Protein AF-A0A9W8ZYZ3-F1 (afdb_monomer)

Foldseek 3Di:
DDDDDAPPPPVVRPVVVVVVVVQVPDPDHDPDPPPDPPVNPDDDDDPVPDDPVNVVVVVVVVLCPDPVNVVVVPQVQLVVLLVLLQVLLCVQPVHRDDSVVLLVLLVFPLDDPVLSVVLVCLSSVNDCFAPSQCPPPPQNVRQADPQPRHGTGLQCLQPPPPAPQNVLLLVVVQVVCPPPQFHDDSDGSNNLSRLSSGQTAGPVRHTDPPVSSVSSNSSSVSSVRSVVQVCCVRPVVDDHDDSVRSVVVSD

Secondary structure (DSSP, 8-state):
-----SSS--HHHHHHHHHHHHHHT-SS---------GGG---S--GGG--HHHHHHHHHHHHHTSHHHHHHH--HHHHHHHHHHHHHHHHHHSS---HHHHHHHTT-TTS-HHHHHHHHHHHTT-S--GGGGGGSTTTGGGGB-TTT-SBP-HHIIIII--STTHHHHHHHHHHHHTT-SS------HHHHHTGGG---B-TTS-B-HHHHHHHHHHHHHHHHHHHHHHHHHHTS---PPPHHHHHHHH-

Structure (mmCIF, N/CA/C/O backbone):
data_AF-A0A9W8ZYZ3-F1
#
_entry.id   AF-A0A9W8ZYZ3-F1
#
loop_
_atom_site.group_PDB
_atom_site.id
_atom_site.type_symbol
_atom_site.label_atom_id
_atom_site.label_alt_id
_atom_site.label_comp_id
_atom_site.label_asym_id
_atom_site.label_entity_id
_atom_site.label_seq_id
_atom_site.pdbx_PDB_ins_code
_atom_site.Cartn_x
_atom_site.Cartn_y
_atom_site.Cartn_z
_atom_site.occupancy
_atom_site.B_iso_or_equiv
_atom_site.auth_seq_id
_atom_site.auth_comp_id
_atom_site.auth_asym_id
_atom_site.auth_atom_id
_atom_site.pdbx_PDB_model_num
ATOM 1 N N . MET A 1 1 ? -44.164 -0.011 27.683 1.00 48.28 1 MET A N 1
ATOM 2 C CA . MET A 1 1 ? -43.990 -0.087 29.148 1.00 48.28 1 MET A CA 1
ATOM 3 C C . MET A 1 1 ? -44.682 1.110 29.770 1.00 48.28 1 MET A C 1
ATOM 5 O O . MET A 1 1 ? -44.530 2.201 29.234 1.00 48.28 1 MET A O 1
ATOM 9 N N . LYS A 1 2 ? -45.468 0.901 30.829 1.00 71.62 2 LYS A N 1
ATOM 10 C CA . LYS A 1 2 ? -46.050 1.969 31.650 1.00 71.62 2 LYS A CA 1
ATOM 11 C C . LYS A 1 2 ? -45.345 1.922 33.000 1.00 71.62 2 LYS A C 1
ATOM 13 O O . LYS A 1 2 ? -45.321 0.865 33.617 1.00 71.62 2 LYS A O 1
ATOM 18 N N . TRP A 1 3 ? -44.728 3.027 33.395 1.00 80.00 3 TRP A N 1
ATOM 19 C CA . TRP A 1 3 ? -44.179 3.175 34.737 1.00 80.00 3 TRP A CA 1
ATOM 20 C C . TRP A 1 3 ? -45.325 3.479 35.700 1.00 80.00 3 TRP A C 1
ATOM 22 O O . TRP A 1 3 ? -46.216 4.263 35.366 1.00 80.00 3 TRP A O 1
ATOM 32 N N . VAL A 1 4 ? -45.302 2.847 36.866 1.00 82.12 4 VAL A N 1
ATOM 33 C CA . VAL A 1 4 ? -46.239 3.085 37.962 1.00 82.12 4 VAL A CA 1
ATOM 34 C C . VAL A 1 4 ? -45.426 3.333 39.220 1.00 82.12 4 VAL A C 1
ATOM 36 O O . VAL A 1 4 ? -44.335 2.791 39.384 1.00 82.12 4 VAL A O 1
ATOM 39 N N . LYS A 1 5 ? -45.931 4.235 40.057 1.00 80.56 5 LYS A N 1
ATOM 40 C CA . LYS A 1 5 ? -45.305 4.583 41.329 1.00 80.56 5 LYS A CA 1
ATOM 41 C C . LYS A 1 5 ? -45.513 3.415 42.303 1.00 80.56 5 LYS A C 1
ATOM 43 O O . LYS A 1 5 ? -46.566 2.790 42.248 1.00 80.56 5 LYS A O 1
ATOM 48 N N . GLY A 1 6 ? -44.534 3.133 43.158 1.00 81.00 6 GLY A N 1
ATOM 49 C CA . GLY A 1 6 ? -44.703 2.166 44.248 1.00 81.00 6 GLY A CA 1
ATOM 50 C C . GLY A 1 6 ? -45.598 2.713 45.362 1.00 81.00 6 GLY A C 1
ATOM 51 O O . GLY A 1 6 ? -45.734 3.938 45.489 1.00 81.00 6 GLY A O 1
ATOM 52 N N . HIS A 1 7 ? -46.184 1.820 46.162 1.00 76.12 7 HIS A N 1
ATOM 53 C CA . HIS A 1 7 ? -46.956 2.152 47.371 1.00 76.12 7 HIS A CA 1
ATOM 54 C C . HIS A 1 7 ? -48.149 3.094 47.137 1.00 76.12 7 HIS A C 1
ATOM 56 O O . HIS A 1 7 ? -48.404 4.020 47.909 1.00 76.12 7 HIS A O 1
ATOM 62 N N . VAL A 1 8 ? -48.866 2.903 46.029 1.00 84.38 8 VAL A N 1
ATOM 63 C CA . VAL A 1 8 ? -50.089 3.660 45.682 1.00 84.38 8 VAL A CA 1
ATOM 64 C C . VAL A 1 8 ? -51.333 2.771 45.663 1.00 84.38 8 VAL A C 1
ATOM 66 O O . VAL A 1 8 ? -52.378 3.189 45.167 1.00 84.38 8 VAL A O 1
ATOM 69 N N . GLY A 1 9 ? -51.243 1.558 46.221 1.00 82.12 9 GLY A N 1
ATOM 70 C CA . GLY A 1 9 ? -52.374 0.638 46.358 1.00 82.12 9 GLY A CA 1
ATOM 71 C C . GLY A 1 9 ? -52.739 -0.070 45.055 1.00 82.12 9 GLY A C 1
ATOM 72 O O . GLY A 1 9 ? -53.865 -0.535 44.893 1.00 82.12 9 GLY A O 1
ATOM 73 N N . ILE A 1 10 ? -51.808 -0.132 44.100 1.00 85.81 10 ILE A N 1
ATOM 74 C CA . ILE A 1 10 ? -51.990 -0.914 42.877 1.00 85.81 10 ILE A CA 1
ATOM 75 C C . ILE A 1 10 ? -51.660 -2.358 43.226 1.00 85.81 10 ILE A C 1
ATOM 77 O O . ILE A 1 10 ? -50.489 -2.701 43.322 1.00 85.81 10 ILE A O 1
ATOM 81 N N . GLU A 1 11 ? -52.686 -3.190 43.381 1.00 86.12 11 GLU A N 1
ATOM 82 C CA . GLU A 1 11 ? -52.592 -4.583 43.846 1.00 86.12 11 GLU A CA 1
ATOM 83 C C . GLU A 1 11 ? -51.426 -5.365 43.216 1.00 86.12 11 GLU A C 1
ATOM 85 O O . GLU A 1 11 ? -50.582 -5.900 43.925 1.00 86.12 11 GLU A O 1
ATOM 90 N N . GLY A 1 12 ? -51.297 -5.344 41.885 1.00 84.00 12 GLY A N 1
ATOM 91 C CA . GLY A 1 12 ? -50.208 -6.049 41.198 1.00 84.00 12 GLY A CA 1
ATOM 92 C C . GLY A 1 12 ? -48.803 -5.475 41.434 1.00 84.00 12 GLY A C 1
ATOM 93 O O . GLY A 1 12 ? -47.827 -6.200 41.273 1.00 84.00 12 GLY A O 1
ATOM 94 N N . ASN A 1 13 ? -48.681 -4.193 41.792 1.00 86.38 13 ASN A N 1
ATOM 95 C CA . ASN A 1 13 ? -47.408 -3.591 42.194 1.00 86.38 13 ASN A CA 1
ATOM 96 C C . ASN A 1 13 ? -47.095 -3.900 43.663 1.00 86.38 13 ASN A C 1
ATOM 98 O O . ASN A 1 13 ? -45.969 -4.271 43.960 1.00 86.38 13 ASN A O 1
ATOM 102 N N . GLU A 1 14 ? -48.077 -3.776 44.560 1.00 88.38 14 GLU A N 1
ATOM 103 C CA . GLU A 1 14 ? -47.884 -4.077 45.986 1.00 88.38 14 GLU A CA 1
ATOM 104 C C . GLU A 1 14 ? -47.509 -5.552 46.201 1.00 88.38 14 GLU A C 1
ATOM 106 O O . GLU A 1 14 ? -46.611 -5.846 46.984 1.00 88.38 14 GLU A O 1
ATOM 111 N N . GLU A 1 15 ? -48.123 -6.487 45.464 1.00 88.12 15 GLU A N 1
ATOM 112 C CA . GLU A 1 15 ? -47.740 -7.903 45.550 1.00 88.12 15 GLU A CA 1
ATOM 113 C C . GLU A 1 15 ? -46.366 -8.191 44.936 1.00 88.12 15 GLU A C 1
ATOM 115 O O . GLU A 1 15 ? -45.638 -9.060 45.414 1.00 88.12 15 GLU A O 1
ATOM 120 N N . ALA A 1 16 ? -45.962 -7.444 43.905 1.00 86.69 16 ALA A N 1
ATOM 121 C CA . ALA A 1 16 ? -44.605 -7.547 43.374 1.00 86.69 16 ALA A CA 1
ATOM 122 C C . ALA A 1 16 ? -43.559 -7.029 44.379 1.00 86.69 16 ALA A C 1
ATOM 124 O O . ALA A 1 16 ? -42.507 -7.652 44.525 1.00 86.69 16 ALA A O 1
ATOM 125 N N . ASP A 1 17 ? -43.858 -5.932 45.082 1.00 85.69 17 ASP A N 1
ATOM 126 C CA . ASP A 1 17 ? -43.003 -5.369 46.133 1.00 85.69 17 ASP A CA 1
ATOM 127 C C . ASP A 1 17 ? -42.882 -6.345 47.316 1.00 85.69 17 ASP A C 1
ATOM 129 O O . ASP A 1 17 ? -41.774 -6.638 47.767 1.00 85.69 17 ASP A O 1
ATOM 133 N N . LYS A 1 18 ? -43.998 -6.946 47.748 1.00 88.38 18 LYS A N 1
ATOM 134 C CA . LYS A 1 18 ? -44.014 -7.964 48.806 1.00 88.38 18 LYS A CA 1
ATOM 135 C C . LYS A 1 18 ? -43.183 -9.200 48.444 1.00 88.38 18 LYS A C 1
ATOM 137 O O . LYS A 1 18 ? -42.363 -9.637 49.245 1.00 88.38 18 LYS A O 1
ATOM 142 N N . LEU A 1 19 ? -43.331 -9.730 47.227 1.00 87.38 19 LEU A N 1
ATOM 143 C CA . LEU A 1 19 ? -42.522 -10.859 46.744 1.00 87.38 19 LEU A CA 1
ATOM 144 C C . LEU A 1 19 ? -41.025 -10.516 46.651 1.00 87.38 19 LEU A C 1
ATOM 146 O O . LEU A 1 19 ? -40.175 -11.384 46.855 1.00 87.38 19 LEU A O 1
ATOM 150 N N . ALA A 1 20 ? -40.684 -9.262 46.342 1.00 86.88 20 ALA A N 1
ATOM 151 C CA . ALA A 1 20 ? -39.299 -8.802 46.324 1.00 86.88 20 ALA A CA 1
ATOM 152 C C . ALA A 1 20 ? -38.701 -8.711 47.740 1.00 86.88 20 ALA A C 1
ATOM 154 O O . ALA A 1 20 ? -37.549 -9.106 47.931 1.00 86.88 20 ALA A O 1
ATOM 155 N N . ASP A 1 21 ? -39.475 -8.243 48.724 1.00 87.06 21 ASP A N 1
ATOM 156 C CA . ASP A 1 21 ? -39.079 -8.229 50.137 1.00 87.06 21 ASP A CA 1
ATOM 157 C C . ASP A 1 21 ? -38.924 -9.653 50.697 1.00 87.06 21 ASP A C 1
ATOM 159 O O . ASP A 1 21 ? -37.911 -9.950 51.330 1.00 87.06 21 ASP A O 1
ATOM 163 N N . GLU A 1 22 ? -39.844 -10.568 50.376 1.00 87.19 22 GLU A N 1
ATOM 164 C CA . GLU A 1 22 ? -39.720 -11.993 50.716 1.00 87.19 22 GLU A CA 1
ATOM 165 C C . GLU A 1 22 ? -38.450 -12.608 50.108 1.00 87.19 22 GLU A C 1
ATOM 167 O O . GLU A 1 22 ? -37.757 -13.386 50.759 1.00 87.19 22 GLU A O 1
ATOM 172 N N . GLY A 1 23 ? -38.098 -12.235 48.874 1.00 83.88 23 GLY A N 1
ATOM 173 C CA . GLY A 1 23 ? -36.851 -12.656 48.235 1.00 83.88 23 GLY A CA 1
ATOM 174 C C . GLY A 1 23 ? -35.592 -12.079 48.892 1.00 83.88 23 GLY A C 1
ATOM 175 O O . GLY A 1 23 ? -34.568 -12.758 48.933 1.00 83.88 23 GLY A O 1
ATOM 176 N N . ARG A 1 24 ? -35.654 -10.849 49.423 1.00 85.00 24 ARG A N 1
ATOM 177 C CA . ARG A 1 24 ? -34.549 -10.202 50.157 1.00 85.00 24 ARG A CA 1
ATOM 178 C C . ARG A 1 24 ? -34.245 -10.913 51.475 1.00 85.00 24 ARG A C 1
ATOM 180 O O . ARG A 1 24 ? -33.092 -10.932 51.891 1.00 85.00 24 ARG A O 1
ATOM 187 N N . GLU A 1 25 ? -35.272 -11.439 52.135 1.00 88.12 25 GLU A N 1
ATOM 188 C CA . GLU A 1 25 ? -35.184 -12.035 53.474 1.00 88.12 25 GLU A CA 1
ATOM 189 C C . GLU A 1 25 ? -34.825 -13.528 53.469 1.00 88.12 25 GLU A C 1
ATOM 191 O O . GLU A 1 25 ? -34.648 -14.119 54.532 1.00 88.12 25 GLU A O 1
ATOM 196 N N . LYS A 1 26 ? -34.671 -14.147 52.293 1.00 86.56 26 LYS A N 1
ATOM 197 C CA . LYS A 1 26 ? -34.206 -15.533 52.184 1.00 86.56 26 LYS A CA 1
ATOM 198 C C . LYS A 1 26 ? -32.702 -15.644 52.447 1.00 86.56 26 LYS A C 1
ATOM 200 O O . LYS A 1 26 ? -31.898 -15.004 51.773 1.00 86.56 26 LYS A O 1
ATOM 205 N N . ASP A 1 27 ? -32.335 -16.543 53.359 1.00 83.62 27 ASP A N 1
ATOM 206 C CA . ASP A 1 27 ? -30.936 -16.884 53.659 1.00 83.62 27 ASP A CA 1
ATOM 207 C C . ASP A 1 27 ? -30.240 -17.628 52.504 1.00 83.62 27 ASP A C 1
ATOM 209 O O . ASP A 1 27 ? -29.028 -17.507 52.316 1.00 83.62 27 ASP A O 1
ATOM 213 N N . GLU A 1 28 ? -31.007 -18.374 51.703 1.00 81.94 28 GLU A N 1
ATOM 214 C CA . GLU A 1 28 ? -30.515 -19.089 50.526 1.00 81.94 28 GLU A CA 1
ATOM 215 C C . GLU A 1 28 ? -31.268 -18.661 49.257 1.00 81.94 28 GLU A C 1
ATOM 217 O O . GLU A 1 28 ? -32.497 -18.537 49.272 1.00 81.94 28 GLU A O 1
ATOM 222 N N . PRO A 1 29 ? -30.560 -18.444 48.133 1.00 80.19 29 PRO A N 1
ATOM 223 C CA . PRO A 1 29 ? -31.195 -18.074 46.879 1.00 80.19 29 PRO A CA 1
ATOM 224 C C . PRO A 1 29 ? -32.028 -19.231 46.323 1.00 80.19 29 PRO A C 1
ATOM 226 O O . PRO A 1 29 ? -31.605 -20.388 46.335 1.00 80.19 29 PRO A O 1
ATOM 229 N N . ASP A 1 30 ? -33.181 -18.903 45.740 1.00 81.19 30 ASP A N 1
ATOM 230 C CA . ASP A 1 30 ? -33.996 -19.890 45.039 1.00 81.19 30 ASP A CA 1
ATOM 231 C C . ASP A 1 30 ? -33.209 -20.509 43.874 1.00 81.19 30 ASP A C 1
ATOM 233 O O . ASP A 1 30 ? -32.734 -19.819 42.963 1.00 81.19 30 ASP A O 1
ATOM 237 N N . ILE A 1 31 ? -33.101 -21.839 43.865 1.00 79.00 31 ILE A N 1
ATOM 238 C CA . ILE A 1 31 ? -32.496 -22.572 42.753 1.00 79.00 31 ILE A CA 1
ATOM 239 C C . ILE A 1 31 ? -33.539 -22.697 41.644 1.00 79.00 31 ILE A C 1
ATOM 241 O O . ILE A 1 31 ? -34.340 -23.632 41.596 1.00 79.00 31 ILE A O 1
ATOM 245 N N . ILE A 1 32 ? -33.526 -21.735 40.725 1.00 80.44 32 ILE A N 1
ATOM 246 C CA . ILE A 1 32 ? -34.380 -21.772 39.540 1.00 80.44 32 ILE A CA 1
ATOM 247 C C . ILE A 1 32 ? -33.767 -22.736 38.527 1.00 80.44 32 ILE A C 1
ATOM 249 O O . ILE A 1 32 ? -32.648 -22.538 38.044 1.00 80.44 32 ILE A O 1
ATOM 253 N N . ASN A 1 33 ? -34.526 -23.764 38.149 1.00 80.31 33 ASN A N 1
ATOM 254 C CA . ASN A 1 33 ? -34.148 -24.624 37.038 1.00 80.31 33 ASN A CA 1
ATOM 255 C C . ASN A 1 33 ? -34.286 -23.856 35.712 1.00 80.31 33 ASN A C 1
ATOM 257 O O . ASN A 1 33 ? -35.347 -23.821 35.095 1.00 80.31 33 ASN A O 1
ATOM 261 N N . VAL A 1 34 ? -33.189 -23.240 35.274 1.00 85.69 34 VAL A N 1
ATOM 262 C CA . VAL A 1 34 ? -33.086 -22.519 33.994 1.00 85.69 34 VAL A CA 1
ATOM 263 C C . VAL A 1 34 ? -32.843 -23.442 32.793 1.00 85.69 34 VAL A C 1
ATOM 265 O O . VAL A 1 34 ? -32.626 -22.964 31.677 1.00 85.69 34 VAL A O 1
ATOM 268 N N . THR A 1 35 ? -32.860 -24.762 32.993 1.00 88.12 35 THR A N 1
ATOM 269 C CA . THR A 1 35 ? -32.714 -25.730 31.903 1.00 88.12 35 THR A CA 1
ATOM 270 C C . THR A 1 35 ? -33.929 -25.634 30.993 1.00 88.12 35 THR A C 1
ATOM 272 O O . THR A 1 35 ? -35.053 -25.922 31.396 1.00 88.12 35 THR A O 1
ATOM 275 N N . ILE A 1 36 ? -33.704 -25.216 29.749 1.00 82.06 36 ILE A N 1
ATOM 276 C CA . ILE A 1 36 ? -34.755 -25.140 28.736 1.00 82.06 36 ILE A CA 1
ATOM 277 C C . ILE A 1 36 ? -35.194 -26.577 28.419 1.00 82.06 36 ILE A C 1
ATOM 279 O O . ILE A 1 36 ? -34.350 -27.345 27.945 1.00 82.06 36 ILE A O 1
ATOM 283 N N . PRO A 1 37 ? -36.473 -26.946 28.638 1.00 87.44 37 PRO A N 1
ATOM 284 C CA . PRO A 1 37 ? -36.976 -28.275 28.310 1.00 87.44 37 PRO A CA 1
ATOM 285 C C . PRO A 1 37 ? -36.680 -28.638 26.854 1.00 87.44 37 PRO A C 1
ATOM 287 O O . PRO A 1 37 ? -36.836 -27.796 25.969 1.00 87.44 37 PRO A O 1
ATOM 290 N N . ASP A 1 38 ? -36.305 -29.888 26.586 1.00 82.12 38 ASP A N 1
ATOM 291 C CA . ASP A 1 38 ? -35.825 -30.307 25.260 1.00 82.12 38 ASP A CA 1
ATOM 292 C C . ASP A 1 38 ? -36.823 -30.013 24.128 1.00 82.12 38 ASP A C 1
ATOM 294 O O . ASP A 1 38 ? -36.435 -29.601 23.039 1.00 82.12 38 ASP A O 1
ATOM 298 N N . HIS A 1 39 ? -38.128 -30.120 24.393 1.00 82.00 39 HIS A N 1
ATOM 299 C CA . HIS A 1 39 ? -39.176 -29.802 23.414 1.00 82.00 39 HIS A CA 1
ATOM 300 C C . HIS A 1 39 ? -39.290 -28.299 23.083 1.00 82.00 39 HIS A C 1
ATOM 302 O O . HIS A 1 39 ? -39.866 -27.937 22.057 1.00 82.00 39 HIS A O 1
ATOM 308 N N . LEU A 1 40 ? -38.738 -27.421 23.928 1.00 81.94 40 LEU A N 1
ATOM 309 C CA . LEU A 1 40 ? -38.620 -25.977 23.693 1.00 81.94 40 LEU A CA 1
ATOM 310 C C . LEU A 1 40 ? -37.269 -25.598 23.070 1.00 81.94 40 LEU A C 1
ATOM 312 O O . LEU A 1 40 ? -37.107 -24.467 22.603 1.00 81.94 40 LEU A O 1
ATOM 316 N N . GLN A 1 41 ? -36.310 -26.528 23.004 1.00 78.62 41 GLN A N 1
ATOM 317 C CA . GLN A 1 41 ? -35.054 -26.343 22.281 1.00 78.62 41 GLN A CA 1
ATOM 318 C C . GLN A 1 41 ? -35.287 -26.510 20.777 1.00 78.62 41 GLN A C 1
ATOM 320 O O . GLN A 1 41 ? -34.950 -27.515 20.151 1.00 78.62 41 GLN A O 1
ATOM 325 N N . ILE A 1 42 ? -35.885 -25.488 20.168 1.00 75.75 42 ILE A N 1
ATOM 326 C CA . ILE A 1 42 ? -36.095 -25.457 18.722 1.00 75.75 42 ILE A CA 1
ATOM 327 C C . ILE A 1 42 ? -34.728 -25.371 18.038 1.00 75.75 42 ILE A C 1
ATOM 329 O O . ILE A 1 42 ? -34.004 -24.382 18.166 1.00 75.75 42 ILE A O 1
ATOM 333 N N . THR A 1 43 ? -34.381 -26.406 17.277 1.00 73.38 43 THR A N 1
ATOM 334 C CA . THR A 1 43 ? -33.158 -26.434 16.476 1.00 73.38 43 THR A CA 1
ATOM 335 C C . THR A 1 43 ? -33.401 -25.839 15.086 1.00 73.38 43 THR A C 1
ATOM 337 O O . THR A 1 43 ? -34.477 -25.951 14.500 1.00 73.38 43 THR A O 1
ATOM 340 N N . GLY A 1 44 ? -32.380 -25.183 14.530 1.00 73.94 44 GLY A N 1
ATOM 341 C CA . GLY A 1 44 ? -32.442 -24.600 13.189 1.00 73.94 44 GLY A CA 1
ATOM 342 C C . GLY A 1 44 ? -32.902 -23.141 13.159 1.00 73.94 44 GLY A C 1
ATOM 343 O O . GLY A 1 44 ? -32.941 -22.445 14.168 1.00 73.94 44 GLY A O 1
ATOM 344 N N . ALA A 1 45 ? -33.166 -22.637 11.956 1.00 78.00 45 ALA A N 1
ATOM 345 C CA . ALA A 1 45 ? -33.501 -21.237 11.735 1.00 78.00 45 ALA A CA 1
ATOM 346 C C . ALA A 1 45 ? -34.890 -21.121 11.109 1.00 78.00 45 ALA A C 1
ATOM 348 O O . ALA A 1 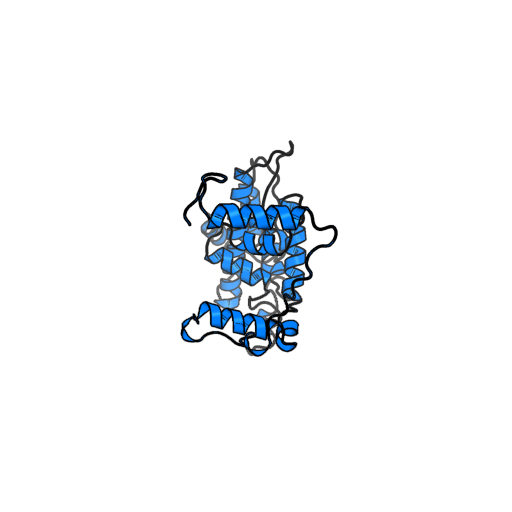45 ? -35.192 -21.776 10.111 1.00 78.00 45 ALA A O 1
ATOM 349 N N . LYS A 1 46 ? -35.732 -20.266 11.693 1.00 87.00 46 LYS A N 1
ATOM 350 C CA . LYS A 1 46 ? -37.115 -20.069 11.258 1.00 87.00 46 LYS A CA 1
ATOM 351 C C . LYS A 1 46 ? -37.148 -19.496 9.836 1.00 87.00 46 LYS A C 1
ATOM 353 O O . LYS A 1 46 ? -36.772 -18.344 9.630 1.00 87.00 46 LYS A O 1
ATOM 358 N N . LEU A 1 47 ? -37.613 -20.283 8.861 1.00 84.81 47 LEU A N 1
ATOM 359 C CA . LEU A 1 47 ? -37.545 -19.928 7.435 1.00 84.81 47 LEU A CA 1
ATOM 360 C C . LEU A 1 47 ? -38.247 -18.604 7.112 1.00 84.81 47 LEU A C 1
ATOM 362 O O . LEU A 1 47 ? -37.698 -17.784 6.386 1.00 84.81 47 LEU A O 1
ATOM 366 N N . ASN A 1 48 ? -39.400 -18.332 7.724 1.00 92.06 48 ASN A N 1
ATOM 367 C CA . ASN A 1 48 ? -40.136 -17.083 7.497 1.00 92.06 48 ASN A CA 1
ATOM 368 C C . ASN A 1 48 ? -39.476 -15.827 8.107 1.00 92.06 48 ASN A C 1
ATOM 370 O O . ASN A 1 48 ? -39.929 -14.713 7.853 1.00 92.06 48 ASN A O 1
ATOM 374 N N . LYS A 1 49 ? -38.430 -15.987 8.929 1.00 88.75 49 LYS A N 1
ATOM 375 C CA . LYS A 1 49 ? -37.581 -14.898 9.446 1.00 88.75 49 LYS A CA 1
ATOM 376 C C . LYS A 1 49 ? -36.175 -14.934 8.847 1.00 88.75 49 LYS A C 1
ATOM 378 O O . LYS A 1 49 ? -35.342 -14.095 9.189 1.00 88.75 49 LYS A O 1
ATOM 383 N N . MET A 1 50 ? -35.897 -15.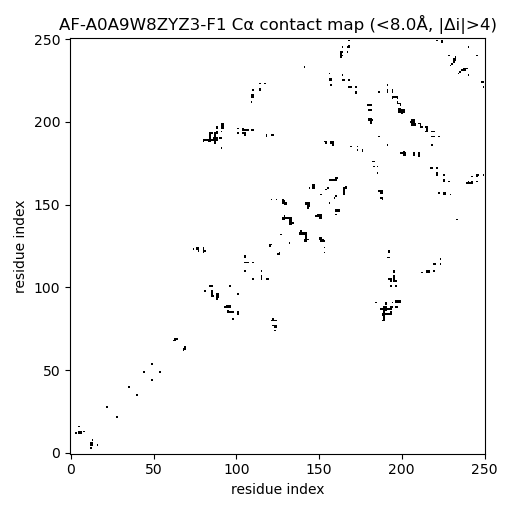895 7.968 1.00 90.62 50 MET A N 1
ATOM 384 C CA . MET A 1 50 ? -34.602 -16.031 7.326 1.00 90.62 50 MET A CA 1
ATOM 385 C C . MET A 1 50 ? -34.412 -14.912 6.305 1.00 90.62 50 MET A C 1
ATOM 387 O O . MET A 1 50 ? -35.219 -14.729 5.400 1.00 90.62 50 MET A O 1
ATOM 391 N N . THR A 1 51 ? -33.296 -14.200 6.414 1.00 92.88 51 THR A N 1
ATOM 392 C CA . THR A 1 51 ? -32.817 -13.295 5.365 1.00 92.88 51 THR A CA 1
ATOM 393 C C . THR A 1 51 ? -31.594 -13.899 4.691 1.00 92.88 51 THR A C 1
ATOM 395 O O . THR A 1 51 ? -30.892 -14.721 5.284 1.00 92.88 51 THR A O 1
ATOM 398 N N . GLN A 1 52 ? -31.275 -13.458 3.473 1.00 92.19 52 GLN A N 1
ATOM 399 C CA . GLN A 1 52 ? -30.038 -13.867 2.801 1.00 92.19 52 GLN A CA 1
ATOM 400 C C . GLN A 1 52 ? -28.798 -13.576 3.665 1.00 92.19 52 GLN A C 1
ATOM 402 O O . GLN A 1 52 ? -27.886 -14.395 3.722 1.00 92.19 52 GLN A O 1
ATOM 407 N N . ALA A 1 53 ? -28.783 -12.450 4.389 1.00 92.62 53 ALA A N 1
ATOM 408 C CA . ALA A 1 53 ? -27.695 -12.092 5.298 1.00 92.62 53 ALA A CA 1
ATOM 409 C C . ALA A 1 53 ? -27.573 -13.068 6.484 1.00 92.62 53 ALA A C 1
ATOM 411 O O . ALA A 1 53 ? -26.464 -13.493 6.813 1.00 92.62 53 ALA A O 1
ATOM 412 N N . LEU A 1 54 ? -28.697 -13.459 7.099 1.00 90.38 54 LEU A N 1
ATOM 413 C CA . LEU A 1 54 ? -28.736 -14.466 8.168 1.00 90.38 54 LEU A CA 1
ATOM 414 C C . LEU A 1 54 ? -28.285 -15.840 7.659 1.00 90.38 54 LEU A C 1
ATOM 416 O O . LEU A 1 54 ? -27.420 -16.463 8.277 1.00 90.38 54 LEU A O 1
ATOM 420 N N . ALA A 1 55 ? -28.803 -16.275 6.508 1.00 90.31 55 ALA A N 1
ATOM 421 C CA . ALA A 1 55 ? -28.429 -17.537 5.879 1.00 90.31 55 ALA A CA 1
ATOM 422 C C . ALA A 1 55 ? -26.932 -17.569 5.536 1.00 90.31 55 ALA A C 1
ATOM 424 O O . ALA A 1 55 ? -26.232 -18.522 5.878 1.00 90.31 55 ALA A O 1
ATOM 425 N N . TYR A 1 56 ? -26.416 -16.498 4.925 1.00 91.88 56 TYR A N 1
ATOM 426 C CA . TYR A 1 56 ? -25.001 -16.366 4.592 1.00 91.88 56 TYR A CA 1
ATOM 427 C C . TYR A 1 56 ? -24.121 -16.424 5.842 1.00 91.88 56 TYR A C 1
ATOM 429 O O . TYR A 1 56 ? -23.148 -17.177 5.864 1.00 91.88 56 TYR A O 1
ATOM 437 N N . LYS A 1 57 ? -24.485 -15.695 6.906 1.00 90.00 57 LYS A N 1
ATOM 438 C CA . LYS A 1 57 ? -23.760 -15.718 8.184 1.00 90.00 57 LYS A CA 1
ATOM 439 C C . LYS A 1 57 ? -23.755 -17.121 8.796 1.00 90.00 57 LYS A C 1
ATOM 441 O O . LYS A 1 57 ? -22.696 -17.594 9.191 1.00 90.00 57 LYS A O 1
ATOM 446 N N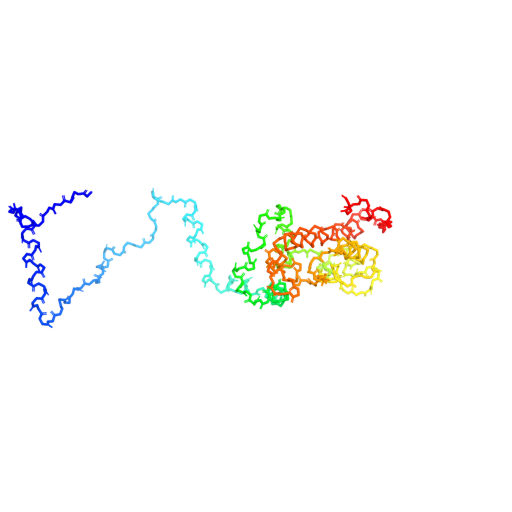 . ALA A 1 58 ? -24.894 -17.815 8.808 1.00 88.94 58 ALA A N 1
ATOM 447 C CA . ALA A 1 58 ? -24.996 -19.177 9.330 1.00 88.94 58 ALA A CA 1
ATOM 448 C C . ALA A 1 58 ? -24.129 -20.175 8.539 1.00 88.94 58 ALA A C 1
ATOM 450 O O . ALA A 1 58 ? -23.382 -20.958 9.131 1.00 88.94 58 ALA A O 1
ATOM 451 N N . ILE A 1 59 ? -24.173 -20.118 7.202 1.00 89.56 59 ILE A N 1
ATOM 452 C CA . ILE A 1 59 ? -23.319 -20.935 6.325 1.00 89.56 59 ILE A CA 1
ATOM 453 C C . ILE A 1 59 ? -21.844 -20.614 6.566 1.00 89.56 59 ILE A C 1
ATOM 455 O O . ILE A 1 59 ? -21.023 -21.528 6.644 1.00 89.56 59 ILE A O 1
ATOM 459 N N . GLN A 1 60 ? -21.498 -19.332 6.690 1.00 87.62 60 GLN A N 1
ATOM 460 C CA . GLN A 1 60 ? -20.133 -18.893 6.949 1.00 87.62 60 GLN A CA 1
ATOM 461 C C . GLN A 1 60 ? -19.622 -19.448 8.279 1.00 87.62 60 GLN A C 1
ATOM 463 O O . GLN A 1 60 ? -18.565 -20.070 8.285 1.00 87.62 60 GLN A O 1
ATOM 468 N N . THR A 1 61 ? -20.371 -19.303 9.375 1.00 88.44 61 THR A N 1
ATOM 469 C CA . THR A 1 61 ? -19.987 -19.839 10.689 1.00 88.44 61 THR A CA 1
ATOM 470 C C . THR A 1 61 ? -19.787 -21.352 10.637 1.00 88.44 61 THR A C 1
ATOM 472 O O . THR A 1 61 ? -18.749 -21.835 11.083 1.00 88.44 61 THR A O 1
ATOM 475 N N . LYS A 1 62 ? -20.703 -22.100 10.001 1.00 87.81 62 LYS A N 1
ATOM 476 C CA . LYS A 1 62 ? -20.536 -23.551 9.804 1.00 87.81 62 LYS A CA 1
ATOM 477 C C . LYS A 1 62 ? -19.273 -23.879 9.008 1.00 87.81 62 LYS A C 1
ATOM 479 O O . LYS A 1 62 ? -18.502 -24.746 9.410 1.00 87.81 62 LYS A O 1
ATOM 484 N N . LYS A 1 63 ? -19.028 -23.173 7.898 1.00 87.62 63 LYS A N 1
ATOM 485 C CA . LYS A 1 63 ? -17.819 -23.363 7.085 1.00 87.62 63 LYS A CA 1
ATOM 486 C C . LYS A 1 63 ? -16.552 -23.059 7.880 1.00 87.62 63 LYS A C 1
ATOM 488 O O . LYS A 1 63 ? -15.607 -23.828 7.763 1.00 87.62 63 LYS A O 1
ATOM 493 N N . MET A 1 64 ? -16.538 -22.013 8.709 1.00 86.69 64 MET A N 1
ATOM 494 C CA . MET A 1 64 ? -15.380 -21.620 9.524 1.00 86.69 64 MET A CA 1
ATOM 495 C C . MET A 1 64 ? -14.927 -22.700 10.514 1.00 86.69 64 MET A C 1
ATOM 497 O O . MET A 1 64 ? -13.739 -22.773 10.825 1.00 86.69 64 MET A O 1
ATOM 501 N N . CYS A 1 65 ? -15.839 -23.563 10.965 1.00 85.94 65 CYS A N 1
ATOM 502 C CA . CYS A 1 65 ? -15.523 -24.702 11.829 1.00 85.94 65 CYS A CA 1
ATOM 503 C C . CYS A 1 65 ? -14.929 -25.904 11.072 1.00 85.94 65 CYS A C 1
ATOM 505 O O . CYS A 1 65 ? -14.402 -26.816 11.701 1.00 85.94 65 CYS A O 1
ATOM 507 N N . THR A 1 66 ? -15.000 -25.942 9.737 1.00 88.19 66 THR A N 1
ATOM 508 C CA . THR A 1 66 ? -14.466 -27.075 8.965 1.00 88.19 66 THR A CA 1
ATOM 509 C C . THR A 1 66 ? -12.941 -27.034 8.891 1.00 88.19 66 THR A C 1
ATOM 511 O O . THR A 1 66 ? -12.357 -25.979 8.634 1.00 88.19 66 THR A O 1
ATOM 514 N N . LYS A 1 67 ? -12.291 -28.201 9.013 1.00 8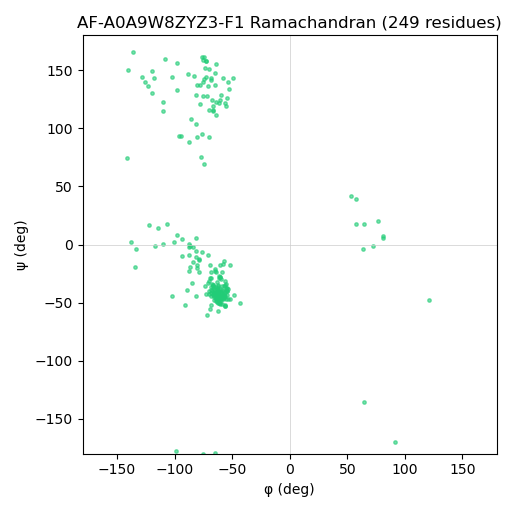6.69 67 LYS A N 1
ATOM 515 C CA . LYS A 1 67 ? -10.830 -28.348 8.876 1.00 86.69 67 LYS A CA 1
ATOM 516 C C . LYS A 1 67 ? -10.311 -27.728 7.574 1.00 86.69 67 LYS A C 1
ATOM 518 O O . LYS A 1 67 ? -9.409 -26.900 7.608 1.00 86.69 67 LYS A O 1
ATOM 523 N N . LYS A 1 68 ? -10.976 -28.020 6.449 1.00 85.88 68 LYS A N 1
ATOM 524 C CA . LYS A 1 68 ? -10.658 -27.450 5.127 1.00 85.88 68 LYS A CA 1
ATOM 525 C C . LYS A 1 68 ? -10.646 -25.919 5.133 1.00 85.88 68 LYS A C 1
ATOM 527 O O . LYS A 1 68 ? -9.766 -25.305 4.534 1.00 85.88 68 LYS A O 1
ATOM 532 N N . TYR A 1 69 ? -11.628 -25.286 5.777 1.00 83.69 69 TYR A N 1
ATOM 533 C CA . TYR A 1 69 ? -11.664 -23.828 5.864 1.00 83.69 69 TYR A CA 1
ATOM 534 C C . TYR A 1 69 ? -10.562 -23.295 6.777 1.00 83.69 69 TYR A C 1
ATOM 536 O O . TYR A 1 69 ? -9.914 -22.316 6.419 1.00 83.69 69 TYR A O 1
ATOM 544 N N . GLN A 1 70 ? -10.327 -23.925 7.929 1.00 82.06 70 GLN A N 1
ATOM 545 C CA . GLN A 1 70 ? -9.267 -23.519 8.856 1.00 82.06 70 GLN A CA 1
ATOM 546 C C . GLN A 1 70 ? -7.877 -23.619 8.213 1.00 82.06 70 GLN A C 1
ATOM 548 O O . GLN A 1 70 ? -7.080 -22.687 8.319 1.00 82.06 70 GLN A O 1
ATOM 553 N N . GLU A 1 71 ? -7.616 -24.687 7.460 1.00 80.56 71 GLU A N 1
ATOM 554 C CA . GLU A 1 71 ? -6.398 -24.857 6.662 1.00 80.56 71 GLU A CA 1
ATOM 555 C C . GLU A 1 71 ? -6.284 -23.782 5.574 1.00 80.56 71 GLU A C 1
ATOM 557 O O . GLU A 1 71 ? -5.257 -23.115 5.470 1.00 80.56 71 GLU A O 1
ATOM 562 N N . ALA A 1 72 ? -7.360 -23.525 4.822 1.00 77.06 72 ALA A N 1
ATOM 563 C CA . ALA A 1 72 ? -7.395 -22.456 3.819 1.00 77.06 72 ALA A CA 1
ATOM 564 C C . ALA A 1 72 ? -7.271 -21.039 4.424 1.00 77.06 72 ALA A C 1
ATOM 566 O O . ALA A 1 72 ? -6.886 -20.085 3.734 1.00 77.06 72 ALA A O 1
ATOM 567 N N . MET A 1 73 ? -7.608 -20.883 5.707 1.00 73.69 73 MET A N 1
ATOM 568 C CA . MET A 1 73 ? -7.444 -19.646 6.467 1.00 73.69 73 MET A CA 1
ATOM 569 C C . MET A 1 73 ? -6.003 -19.467 6.964 1.00 73.69 73 MET A C 1
ATOM 571 O O . MET A 1 73 ? -5.588 -18.329 7.194 1.00 73.69 73 MET A O 1
ATOM 575 N N . ASN A 1 74 ? -5.205 -20.540 7.046 1.00 72.62 74 ASN A N 1
ATOM 576 C CA . ASN A 1 74 ? -3.778 -20.480 7.362 1.00 72.62 74 ASN A CA 1
ATOM 577 C C . ASN A 1 74 ? -2.961 -19.959 6.166 1.00 72.62 74 ASN A C 1
ATOM 579 O O . ASN A 1 74 ? -2.192 -20.658 5.506 1.00 72.62 74 ASN A O 1
ATOM 583 N N . ARG A 1 75 ? -3.140 -18.672 5.871 1.00 83.12 75 ARG A N 1
ATOM 584 C CA . ARG A 1 75 ? -2.463 -17.979 4.778 1.00 83.12 75 ARG A CA 1
ATOM 585 C C . ARG A 1 75 ? -1.128 -17.442 5.264 1.00 83.12 75 ARG A C 1
ATOM 587 O O . ARG A 1 75 ? -1.030 -16.288 5.685 1.00 83.12 75 ARG A O 1
ATOM 594 N N . ARG A 1 76 ? -0.083 -18.269 5.164 1.00 88.31 76 ARG A N 1
ATOM 595 C CA . ARG A 1 76 ? 1.289 -17.922 5.582 1.00 88.31 76 ARG A CA 1
ATOM 596 C C . ARG A 1 76 ? 1.748 -16.560 5.046 1.00 88.31 76 ARG A C 1
ATOM 598 O O . ARG A 1 76 ? 2.291 -15.768 5.808 1.00 88.31 76 ARG A O 1
ATOM 605 N N . ALA A 1 77 ? 1.469 -16.265 3.775 1.00 89.81 77 ALA A N 1
ATOM 606 C CA . ALA A 1 77 ? 1.818 -14.985 3.156 1.00 89.81 77 ALA A CA 1
ATOM 607 C C . ALA A 1 77 ? 1.057 -13.796 3.771 1.00 89.81 77 ALA A C 1
ATOM 609 O O . ALA A 1 77 ? 1.658 -12.766 4.061 1.00 89.81 77 ALA A O 1
ATOM 610 N N . THR A 1 78 ? -0.245 -13.945 4.049 1.00 92.56 78 THR A N 1
ATOM 611 C CA . THR A 1 78 ? -1.019 -12.904 4.747 1.00 92.56 78 THR A CA 1
ATOM 612 C C . THR A 1 78 ? -0.469 -12.666 6.151 1.00 92.56 78 THR A C 1
ATOM 614 O O . THR A 1 78 ? -0.294 -11.521 6.548 1.00 92.56 78 THR A O 1
ATOM 617 N N . LYS A 1 79 ? -0.131 -13.731 6.888 1.00 93.12 79 LYS A N 1
ATOM 618 C CA . LYS A 1 79 ? 0.462 -13.621 8.228 1.00 93.12 79 LYS A CA 1
ATOM 619 C C . LYS A 1 79 ? 1.821 -12.916 8.199 1.00 93.12 79 LYS A C 1
ATOM 621 O O . LYS A 1 79 ? 2.085 -12.066 9.044 1.00 93.12 79 LYS A O 1
ATOM 626 N N . TYR A 1 80 ? 2.661 -13.232 7.213 1.00 94.88 80 TYR A N 1
ATOM 627 C CA . TYR A 1 80 ? 3.926 -12.531 6.986 1.00 94.88 80 TYR A CA 1
ATOM 628 C C . TYR A 1 80 ? 3.695 -11.031 6.744 1.00 94.88 80 TYR A C 1
ATOM 630 O O . TYR A 1 80 ? 4.229 -10.205 7.481 1.00 94.88 80 TYR A O 1
ATOM 638 N N . ASN A 1 81 ? 2.803 -10.677 5.815 1.00 96.44 81 ASN A N 1
ATOM 639 C CA . ASN A 1 81 ? 2.476 -9.281 5.516 1.00 96.44 81 ASN A CA 1
ATOM 640 C C . ASN A 1 81 ? 1.853 -8.547 6.715 1.00 96.44 81 ASN A C 1
ATOM 642 O O . ASN A 1 81 ? 2.130 -7.368 6.918 1.00 96.44 81 ASN A O 1
ATOM 646 N N . MET A 1 82 ? 1.046 -9.223 7.542 1.00 95.75 82 MET A N 1
ATOM 647 C CA . MET A 1 82 ? 0.520 -8.655 8.790 1.00 95.75 82 MET A CA 1
ATOM 648 C C . MET A 1 82 ? 1.629 -8.378 9.810 1.00 95.75 82 MET A C 1
ATOM 650 O O . MET A 1 82 ? 1.587 -7.356 10.494 1.00 95.75 82 MET A O 1
ATOM 654 N N . ASN A 1 83 ? 2.645 -9.237 9.902 1.00 95.88 83 ASN A N 1
ATOM 655 C CA . ASN A 1 83 ? 3.795 -8.992 10.772 1.00 95.88 83 ASN A CA 1
ATOM 656 C C . ASN A 1 83 ? 4.620 -7.788 10.295 1.00 95.88 83 ASN A C 1
ATOM 658 O O . ASN A 1 83 ? 4.956 -6.931 11.116 1.00 95.88 83 ASN A O 1
ATOM 662 N N . GLU A 1 84 ? 4.870 -7.672 8.989 1.00 97.19 84 GLU A N 1
ATOM 663 C CA . GLU A 1 84 ? 5.518 -6.487 8.412 1.00 97.19 84 GLU A CA 1
ATOM 664 C C . GLU A 1 84 ? 4.685 -5.224 8.650 1.00 97.19 84 GLU A C 1
ATOM 666 O O . GLU A 1 84 ? 5.201 -4.215 9.126 1.00 97.19 84 GLU A O 1
ATOM 671 N N . ALA A 1 85 ? 3.370 -5.295 8.438 1.00 97.31 85 ALA A N 1
ATOM 672 C CA . ALA A 1 85 ? 2.439 -4.212 8.736 1.00 97.31 85 ALA A CA 1
ATOM 673 C C . ALA A 1 85 ? 2.519 -3.769 10.209 1.00 97.31 85 ALA A C 1
ATOM 675 O O . ALA A 1 85 ? 2.589 -2.576 10.498 1.00 97.31 85 ALA A O 1
ATOM 676 N N . ARG A 1 86 ? 2.573 -4.703 11.167 1.00 97.31 86 ARG A N 1
ATOM 677 C CA . ARG A 1 86 ? 2.725 -4.373 12.596 1.00 97.31 86 ARG A CA 1
ATOM 678 C C . ARG A 1 86 ? 4.049 -3.663 12.893 1.00 97.31 86 ARG A C 1
ATOM 680 O O . ARG A 1 86 ? 4.047 -2.725 13.691 1.00 97.31 86 ARG A O 1
ATOM 687 N N . ARG A 1 87 ? 5.149 -4.076 12.251 1.00 96.94 87 ARG A N 1
ATOM 688 C CA . ARG A 1 87 ? 6.463 -3.413 12.360 1.00 96.94 87 ARG A CA 1
ATOM 689 C C . ARG A 1 87 ? 6.413 -1.995 11.790 1.00 96.94 87 ARG A C 1
ATOM 691 O O . ARG A 1 87 ? 6.786 -1.056 12.491 1.00 96.94 87 ARG A O 1
ATOM 698 N N . GLY A 1 88 ? 5.858 -1.831 10.590 1.00 97.25 88 GLY A N 1
ATOM 699 C CA . GLY A 1 88 ? 5.693 -0.522 9.954 1.00 97.25 88 GLY A CA 1
ATOM 700 C C . GLY A 1 88 ? 4.808 0.421 10.769 1.00 97.25 88 GLY A C 1
ATOM 701 O O . GLY A 1 88 ? 5.183 1.558 11.036 1.00 97.25 88 GLY A O 1
ATOM 702 N N . ALA A 1 89 ? 3.683 -0.065 11.295 1.00 96.88 89 ALA A N 1
ATOM 703 C CA . ALA A 1 89 ? 2.802 0.740 12.139 1.00 96.88 89 ALA A CA 1
ATOM 704 C C . ALA A 1 89 ? 3.482 1.213 13.432 1.00 96.88 89 ALA A C 1
ATOM 706 O O . ALA A 1 89 ? 3.229 2.337 13.878 1.00 96.88 89 ALA A O 1
ATOM 707 N N . LYS A 1 90 ? 4.363 0.390 14.022 1.00 96.69 90 LYS A N 1
ATOM 708 C CA . LYS A 1 90 ? 5.179 0.801 15.172 1.00 96.69 90 LYS A CA 1
ATOM 709 C C . LYS A 1 90 ? 6.101 1.959 14.794 1.00 96.69 90 LYS A C 1
ATOM 711 O O . LYS A 1 90 ? 6.186 2.908 15.565 1.00 96.69 90 LYS A O 1
ATOM 716 N N . LYS A 1 91 ? 6.712 1.932 13.606 1.00 95.50 91 LYS A N 1
ATOM 717 C CA . LYS A 1 91 ? 7.536 3.039 13.095 1.00 95.50 91 LYS A CA 1
ATOM 718 C C . LYS A 1 91 ? 6.715 4.314 12.860 1.00 95.50 91 LYS A C 1
ATOM 720 O O . LYS A 1 91 ? 7.139 5.390 13.254 1.00 95.50 91 LYS A O 1
ATOM 725 N N . LEU A 1 92 ? 5.514 4.189 12.290 1.00 95.69 92 LEU A N 1
ATOM 726 C CA . LEU A 1 92 ? 4.663 5.334 11.930 1.00 95.69 92 LEU A CA 1
ATOM 727 C C . LEU A 1 92 ? 3.885 5.967 13.092 1.00 95.69 92 LEU A C 1
ATOM 729 O O . LEU A 1 92 ? 3.420 7.098 12.970 1.00 95.69 92 LEU A O 1
ATOM 733 N N . SER A 1 93 ? 3.638 5.225 14.172 1.00 91.81 93 SER A N 1
ATOM 734 C CA . SER A 1 93 ? 2.749 5.672 15.259 1.00 91.81 93 SER A CA 1
ATOM 735 C C . SER A 1 93 ? 3.313 5.465 16.666 1.00 91.81 93 SER A C 1
ATOM 737 O O . SER A 1 93 ? 2.667 5.834 17.651 1.00 91.81 93 SER A O 1
ATOM 739 N N . GLY A 1 94 ? 4.486 4.837 16.783 1.00 91.19 94 GLY A N 1
ATOM 740 C CA . GLY A 1 94 ? 5.096 4.422 18.048 1.00 91.19 94 GLY A CA 1
ATOM 741 C C . GLY A 1 94 ? 4.407 3.229 18.721 1.00 91.19 94 GLY A C 1
ATOM 742 O O . GLY A 1 94 ? 4.844 2.793 19.782 1.00 91.19 94 GLY A O 1
ATOM 743 N N . LYS A 1 95 ? 3.322 2.692 18.145 1.00 91.12 95 LYS A N 1
ATOM 744 C CA . LYS A 1 95 ? 2.504 1.631 18.751 1.00 91.12 95 LYS A CA 1
ATOM 745 C C . LYS A 1 95 ? 2.370 0.442 17.812 1.00 91.12 95 LYS A C 1
ATOM 747 O O . LYS A 1 95 ? 2.136 0.614 16.621 1.00 91.12 95 LYS A O 1
ATOM 752 N N . THR A 1 96 ? 2.429 -0.766 18.365 1.00 94.81 96 THR A N 1
ATOM 753 C CA . THR A 1 96 ? 2.138 -1.997 17.621 1.00 94.81 96 THR A CA 1
ATOM 754 C C . THR A 1 96 ? 0.629 -2.266 17.657 1.00 94.81 96 THR A C 1
ATOM 756 O O . THR A 1 96 ? 0.106 -2.627 18.713 1.00 94.81 96 THR A O 1
ATOM 759 N N . PRO A 1 97 ? -0.113 -2.094 16.551 1.00 94.38 97 PRO A N 1
ATOM 760 C CA . PRO A 1 97 ? -1.553 -2.316 16.542 1.00 94.38 97 PRO A CA 1
ATOM 761 C C . PRO A 1 97 ? -1.911 -3.811 16.571 1.00 94.38 97 PRO A C 1
ATOM 763 O O . PRO A 1 97 ? -1.114 -4.684 16.209 1.00 94.38 97 PRO A O 1
ATOM 766 N N . LEU A 1 98 ? -3.161 -4.087 16.953 1.00 94.31 98 LEU A N 1
ATOM 767 C CA . LEU A 1 98 ? -3.829 -5.361 16.677 1.00 94.31 98 LEU A CA 1
ATOM 768 C C . LEU A 1 98 ? -4.133 -5.482 15.177 1.00 94.31 98 LEU A C 1
ATOM 770 O O . LEU A 1 98 ? -4.411 -4.475 14.519 1.00 94.31 98 LEU A O 1
ATOM 774 N N . GLU A 1 99 ? -4.175 -6.705 14.648 1.00 92.50 99 GLU A N 1
ATOM 775 C CA . GLU A 1 99 ? -4.476 -6.952 13.227 1.00 92.50 99 GLU A CA 1
ATOM 776 C C . GLU A 1 99 ? -5.822 -6.353 12.801 1.00 92.50 99 GLU A C 1
ATOM 778 O O . GLU A 1 99 ? -5.913 -5.699 11.766 1.00 92.50 99 GLU A O 1
ATOM 783 N N . ALA A 1 100 ? -6.857 -6.460 13.642 1.00 94.00 100 ALA A N 1
ATOM 784 C CA . ALA A 1 100 ? -8.164 -5.852 13.380 1.00 94.00 100 ALA A CA 1
ATOM 785 C C . ALA A 1 100 ? -8.076 -4.335 13.118 1.00 94.00 100 ALA A C 1
ATOM 787 O O . ALA A 1 100 ? -8.808 -3.785 12.290 1.00 94.00 100 ALA A O 1
ATOM 788 N N . ARG A 1 101 ? -7.145 -3.643 13.789 1.00 95.88 101 ARG A N 1
ATOM 789 C CA . ARG A 1 101 ? -6.911 -2.212 13.582 1.00 95.88 101 ARG A CA 1
ATOM 790 C C . ARG A 1 101 ? -6.199 -1.940 12.255 1.00 95.88 101 ARG A C 1
ATOM 792 O O . ARG A 1 101 ? -6.546 -0.949 11.618 1.00 95.88 101 ARG A O 1
ATOM 799 N N . ILE A 1 102 ? -5.284 -2.810 11.824 1.00 96.25 102 ILE A N 1
ATOM 800 C CA . ILE A 1 102 ? -4.659 -2.746 10.490 1.00 96.25 102 ILE A CA 1
ATOM 801 C C . ILE A 1 102 ? -5.733 -2.917 9.409 1.00 96.25 102 ILE A C 1
ATOM 803 O O . ILE A 1 102 ? -5.886 -2.047 8.555 1.00 96.25 102 ILE A O 1
ATOM 807 N N . TRP A 1 103 ? -6.572 -3.952 9.509 1.00 96.00 103 TRP A N 1
ATOM 808 C CA . TRP A 1 103 ? -7.665 -4.196 8.558 1.00 96.00 103 TRP A CA 1
ATOM 809 C C . TRP A 1 103 ? -8.661 -3.037 8.464 1.00 96.00 103 TRP A C 1
ATOM 811 O O . TRP A 1 103 ? -9.186 -2.728 7.392 1.00 96.00 103 TRP A O 1
ATOM 821 N N . ARG A 1 104 ? -8.937 -2.361 9.584 1.00 95.88 104 ARG A N 1
ATOM 822 C CA . ARG A 1 104 ? -9.757 -1.144 9.587 1.00 95.88 104 ARG A CA 1
ATOM 823 C C . ARG A 1 104 ? -9.045 0.026 8.905 1.00 95.88 104 ARG A C 1
ATOM 825 O O . ARG A 1 104 ? -9.689 0.766 8.169 1.00 95.88 104 ARG A O 1
ATOM 832 N N . ALA A 1 105 ? -7.741 0.179 9.113 1.00 94.75 105 ALA A N 1
ATOM 833 C CA . ALA A 1 105 ? -6.955 1.259 8.524 1.00 94.75 105 ALA A CA 1
ATOM 834 C C . ALA A 1 105 ? -6.773 1.140 7.009 1.00 94.75 105 ALA A C 1
ATOM 836 O O . ALA A 1 105 ? -6.731 2.161 6.330 1.00 94.75 105 ALA A O 1
ATOM 837 N N . LEU A 1 106 ? -6.784 -0.076 6.457 1.00 94.31 106 LEU A N 1
ATOM 838 C CA . LEU A 1 106 ? -6.845 -0.276 5.004 1.00 94.31 106 LEU A CA 1
ATOM 839 C C . LEU A 1 106 ? -8.082 0.362 4.361 1.00 94.31 106 LEU A C 1
ATOM 841 O O . LEU A 1 106 ? -8.113 0.551 3.153 1.00 94.31 106 LEU A O 1
ATOM 845 N N . ARG A 1 107 ? -9.108 0.697 5.154 1.00 93.38 107 ARG A N 1
ATOM 846 C CA . ARG A 1 107 ? -10.336 1.369 4.714 1.00 93.38 107 ARG A CA 1
ATOM 847 C C . ARG A 1 107 ? -10.399 2.836 5.144 1.00 93.38 107 ARG A C 1
ATOM 849 O O . ARG A 1 107 ? -11.483 3.415 5.167 1.00 93.38 107 ARG A O 1
ATOM 856 N N . HIS A 1 108 ? -9.263 3.432 5.510 1.00 95.69 108 HIS A N 1
ATOM 857 C CA . HIS A 1 108 ? -9.214 4.803 6.001 1.00 95.69 108 HIS A CA 1
ATOM 858 C C . HIS A 1 108 ? -9.793 5.796 4.980 1.00 95.69 108 HIS A C 1
ATOM 860 O O . HIS A 1 108 ? -9.613 5.647 3.770 1.00 95.69 108 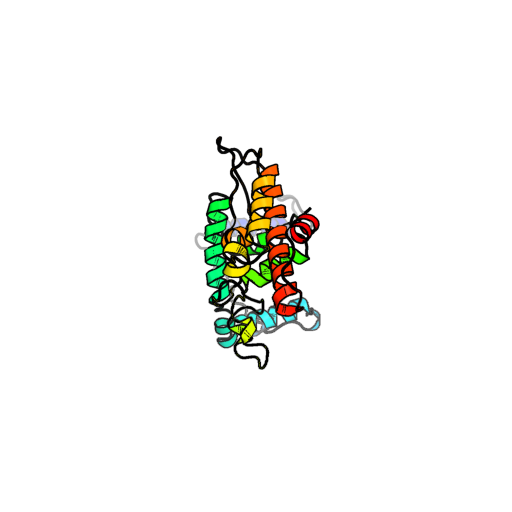HIS A O 1
ATOM 866 N N . LYS A 1 109 ? -10.485 6.832 5.472 1.00 96.06 109 LYS A N 1
ATOM 867 C CA . LY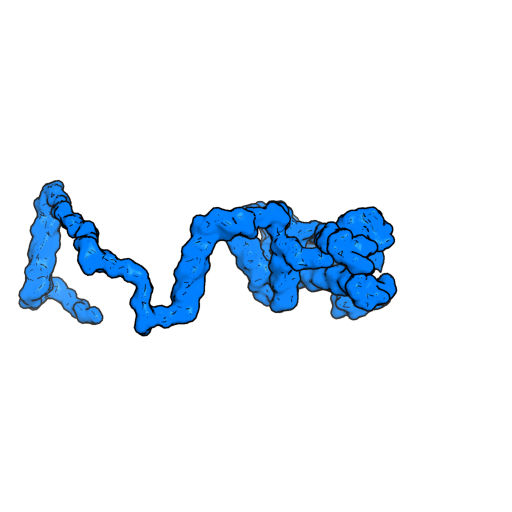S A 1 109 ? -11.220 7.789 4.626 1.00 96.06 109 LYS A CA 1
ATOM 868 C C . LYS A 1 109 ? -10.332 8.557 3.645 1.00 96.06 109 LYS A C 1
ATOM 870 O O . LYS A 1 109 ? -10.800 8.908 2.572 1.00 96.06 109 LYS A O 1
ATOM 875 N N . ASN A 1 110 ? -9.063 8.760 4.001 1.00 96.62 110 ASN A N 1
ATOM 876 C CA . ASN A 1 110 ? -8.084 9.451 3.157 1.00 96.62 110 ASN A CA 1
ATOM 877 C C . ASN A 1 110 ? -7.558 8.584 2.000 1.00 96.62 110 ASN A C 1
ATOM 879 O O . ASN A 1 110 ? -6.816 9.089 1.172 1.00 96.62 110 ASN A O 1
ATOM 883 N N . LEU A 1 111 ? -7.916 7.297 1.952 1.00 97.44 111 LEU A N 1
ATOM 884 C CA . LEU A 1 111 ? -7.523 6.388 0.880 1.00 97.44 111 LEU A CA 1
ATOM 885 C C . LEU A 1 111 ? -8.663 6.271 -0.131 1.00 97.44 111 LEU A C 1
ATOM 887 O O . LEU A 1 111 ? -9.813 6.028 0.264 1.00 97.44 111 LEU A O 1
ATOM 891 N N . SER A 1 112 ? -8.348 6.384 -1.421 1.00 96.88 112 SER A N 1
ATOM 892 C CA . SER A 1 112 ? -9.305 6.151 -2.505 1.00 96.88 112 SER A CA 1
ATOM 893 C C . SER A 1 112 ? -9.772 4.690 -2.526 1.00 96.88 112 SER A C 1
ATOM 895 O O . SER A 1 112 ? -9.080 3.787 -2.052 1.00 96.88 112 SER A O 1
ATOM 897 N N . ARG A 1 113 ? -10.958 4.409 -3.083 1.00 96.81 113 ARG A N 1
ATOM 898 C CA . ARG A 1 113 ? -11.486 3.031 -3.163 1.00 96.81 113 ARG A CA 1
ATOM 899 C C . ARG A 1 113 ? -10.508 2.081 -3.865 1.00 96.81 113 ARG A C 1
ATOM 901 O O . ARG A 1 113 ? -10.345 0.946 -3.418 1.00 96.81 113 ARG A O 1
ATOM 908 N N . GLN A 1 114 ? -9.853 2.560 -4.922 1.00 97.38 114 GLN A N 1
ATOM 909 C CA . GLN A 1 114 ? -8.866 1.794 -5.677 1.00 97.38 114 GLN A CA 1
ATOM 910 C C . GLN A 1 114 ? -7.652 1.434 -4.814 1.00 97.38 114 GLN A C 1
ATOM 912 O O . GLN A 1 114 ? -7.235 0.279 -4.804 1.00 97.38 114 GLN A O 1
ATOM 917 N N . ILE A 1 115 ? -7.153 2.378 -4.015 1.00 98.25 115 ILE A N 1
ATOM 918 C CA . ILE A 1 115 ? -6.039 2.137 -3.094 1.00 98.25 115 ILE A CA 1
ATOM 919 C C . ILE A 1 115 ? -6.410 1.172 -1.980 1.00 98.25 115 ILE A C 1
ATOM 921 O O . ILE A 1 115 ? -5.629 0.282 -1.659 1.00 98.25 115 ILE A O 1
ATOM 925 N N . ARG A 1 116 ? -7.606 1.302 -1.397 1.00 98.06 116 ARG A N 1
ATOM 926 C CA . ARG A 1 116 ? -8.067 0.369 -0.355 1.00 98.06 116 ARG A CA 1
ATOM 927 C C . ARG A 1 116 ? -8.051 -1.069 -0.873 1.00 98.06 116 ARG A C 1
ATOM 929 O O . ARG A 1 116 ? -7.588 -1.968 -0.177 1.00 98.06 116 ARG A O 1
ATOM 936 N N . TYR A 1 117 ? -8.525 -1.273 -2.105 1.00 97.88 117 TYR A N 1
ATOM 937 C CA . TYR A 1 117 ? -8.475 -2.573 -2.769 1.00 97.88 117 TYR A CA 1
ATOM 938 C C . TYR A 1 117 ? -7.035 -3.017 -3.048 1.00 97.88 117 TYR A C 1
ATOM 940 O O . TYR A 1 117 ? -6.679 -4.149 -2.734 1.00 97.88 117 TYR A O 1
ATOM 948 N N . PHE A 1 118 ? -6.193 -2.121 -3.564 1.00 98.31 118 PHE A N 1
ATOM 949 C CA . PHE A 1 118 ? -4.777 -2.386 -3.816 1.00 98.31 118 PHE A CA 1
ATOM 950 C C . PHE A 1 118 ? -4.036 -2.848 -2.556 1.00 98.31 118 PHE A C 1
ATOM 952 O O . PHE A 1 118 ? -3.447 -3.927 -2.553 1.00 98.31 118 PHE A O 1
ATOM 959 N N . LEU A 1 119 ? -4.130 -2.106 -1.452 1.00 98.25 119 LEU A N 1
ATOM 960 C CA . LEU A 1 119 ? -3.479 -2.470 -0.193 1.00 98.25 119 LEU A CA 1
ATOM 961 C C . LEU A 1 119 ? -4.053 -3.762 0.403 1.00 98.25 119 LEU A C 1
ATOM 963 O O . LEU A 1 119 ? -3.300 -4.572 0.939 1.00 98.25 119 LEU A O 1
ATOM 967 N N . TRP A 1 120 ? -5.365 -3.994 0.283 1.00 97.50 120 TRP A N 1
ATOM 968 C CA . TRP A 1 120 ? -5.985 -5.257 0.694 1.00 97.50 120 TRP A CA 1
ATOM 969 C C . TRP A 1 120 ? -5.436 -6.447 -0.106 1.00 97.50 120 TRP A C 1
ATOM 971 O O . TRP A 1 120 ? -5.092 -7.480 0.472 1.00 97.50 120 TRP A O 1
ATOM 981 N N . MET A 1 121 ? -5.278 -6.288 -1.421 1.00 97.75 121 MET A N 1
ATOM 982 C CA . MET A 1 121 ? -4.679 -7.303 -2.286 1.00 97.75 121 MET A CA 1
ATOM 983 C C . MET A 1 121 ? -3.211 -7.556 -1.933 1.00 97.75 121 MET A C 1
ATOM 985 O O . MET A 1 121 ? -2.802 -8.715 -1.878 1.00 97.75 121 MET A O 1
ATOM 989 N N . ILE A 1 122 ? -2.429 -6.515 -1.624 1.00 97.44 122 ILE A N 1
ATOM 990 C CA . ILE A 1 122 ? -1.052 -6.682 -1.132 1.00 97.44 122 ILE A CA 1
ATOM 991 C C . ILE A 1 122 ? -1.055 -7.454 0.186 1.00 97.44 122 ILE A C 1
ATOM 993 O O . ILE A 1 122 ? -0.352 -8.454 0.305 1.00 97.44 122 ILE A O 1
ATOM 997 N N . ALA A 1 123 ? -1.875 -7.042 1.156 1.00 96.50 123 ALA A N 1
ATOM 998 C CA . ALA A 1 123 ? -1.965 -7.680 2.466 1.00 96.50 123 ALA A CA 1
ATOM 999 C C . ALA A 1 123 ? -2.249 -9.185 2.350 1.00 96.50 123 ALA A C 1
ATOM 1001 O O . ALA A 1 123 ? -1.665 -9.984 3.078 1.00 96.50 123 ALA A O 1
ATOM 1002 N N . HIS A 1 124 ? -3.077 -9.586 1.384 1.00 94.19 124 HIS A N 1
ATOM 1003 C CA . HIS A 1 124 ? -3.393 -10.988 1.120 1.00 94.19 124 HIS A CA 1
ATOM 1004 C C . HIS A 1 124 ? -2.447 -11.713 0.159 1.00 94.19 124 HIS A C 1
ATOM 1006 O O . HIS A 1 124 ? -2.653 -12.902 -0.074 1.00 94.19 124 HIS A O 1
ATOM 1012 N N . ASN A 1 125 ? -1.417 -11.044 -0.366 1.00 93.75 125 ASN A N 1
ATOM 1013 C CA . ASN A 1 125 ? -0.564 -11.563 -1.437 1.00 93.75 125 ASN A CA 1
ATOM 1014 C C . ASN A 1 125 ? -1.386 -12.034 -2.657 1.00 93.75 125 ASN A C 1
ATOM 1016 O O . ASN A 1 125 ? -1.153 -13.102 -3.214 1.00 93.75 125 ASN A O 1
ATOM 1020 N N . GLY A 1 126 ? -2.411 -11.258 -3.023 1.00 94.31 126 GLY A N 1
ATOM 1021 C CA . GLY A 1 126 ? -3.390 -11.610 -4.053 1.00 94.31 126 GLY A CA 1
ATOM 1022 C C . GLY A 1 126 ? -2.991 -11.227 -5.480 1.00 94.31 126 GLY A C 1
ATOM 1023 O O . GLY A 1 126 ? -3.687 -11.598 -6.423 1.00 94.31 126 GLY A O 1
ATOM 1024 N N . TYR A 1 127 ? -1.911 -10.465 -5.666 1.00 96.00 127 TYR A N 1
ATOM 1025 C CA . TYR A 1 127 ? -1.440 -10.081 -6.997 1.00 96.00 127 TYR A CA 1
ATOM 1026 C C . TYR A 1 127 ? -0.583 -11.172 -7.646 1.00 96.00 127 TYR A C 1
ATOM 1028 O O . TYR A 1 127 ? 0.202 -11.849 -6.990 1.00 96.00 127 TYR A O 1
ATOM 1036 N N . LYS A 1 128 ? -0.706 -11.296 -8.971 1.00 94.38 128 LYS A N 1
ATOM 1037 C CA . LYS A 1 128 ? 0.071 -12.226 -9.800 1.00 94.38 128 LYS A CA 1
ATOM 1038 C C . LYS A 1 128 ? 1.492 -11.694 -10.011 1.00 94.38 128 LYS A C 1
ATOM 1040 O O . LYS A 1 128 ? 1.731 -10.871 -10.899 1.00 94.38 128 LYS A O 1
ATOM 1045 N N . VAL A 1 129 ? 2.428 -12.133 -9.176 1.00 95.25 129 VAL A N 1
ATOM 1046 C CA . VAL A 1 129 ? 3.829 -11.679 -9.162 1.00 95.25 129 VAL A CA 1
ATOM 1047 C C . VAL A 1 129 ? 4.753 -12.870 -8.896 1.00 95.25 129 VAL A C 1
ATOM 1049 O O . VAL A 1 129 ? 4.354 -13.824 -8.223 1.00 95.25 129 VAL A O 1
ATOM 1052 N N . GLY A 1 130 ? 5.977 -12.823 -9.425 1.00 95.50 130 GLY A N 1
ATOM 1053 C CA . GLY A 1 130 ? 7.006 -13.808 -9.108 1.00 95.50 130 GLY A CA 1
ATOM 1054 C C . GLY A 1 130 ? 6.644 -15.214 -9.569 1.00 95.50 130 GLY A C 1
ATOM 1055 O O . GLY A 1 130 ? 6.093 -15.400 -10.654 1.00 95.50 130 GLY A O 1
ATOM 1056 N N . ARG A 1 131 ? 6.881 -16.190 -8.686 1.00 93.94 131 ARG A N 1
ATOM 1057 C CA . ARG A 1 131 ? 6.624 -17.628 -8.893 1.00 93.94 131 ARG A CA 1
ATOM 1058 C C . ARG A 1 131 ? 5.211 -17.972 -9.357 1.00 93.94 131 ARG A C 1
ATOM 1060 O O . ARG A 1 131 ? 4.991 -19.060 -9.861 1.00 93.94 131 ARG A O 1
ATOM 1067 N N . TYR A 1 132 ? 4.238 -17.071 -9.213 1.00 93.62 132 TYR A N 1
ATOM 1068 C CA . TYR A 1 132 ? 2.930 -17.276 -9.835 1.00 93.62 132 TYR A CA 1
ATOM 1069 C C . TYR A 1 132 ? 3.051 -17.538 -11.348 1.00 93.62 132 TYR A C 1
ATOM 1071 O O . TYR A 1 132 ? 2.323 -18.361 -11.896 1.00 93.62 132 TYR A O 1
ATOM 1079 N N . TRP A 1 133 ? 3.972 -16.841 -12.017 1.00 95.44 133 TRP A N 1
ATOM 1080 C CA . TRP A 1 133 ? 4.158 -16.919 -13.462 1.00 95.44 133 TRP A CA 1
ATOM 1081 C C . TRP A 1 133 ? 4.978 -18.128 -13.920 1.00 95.44 133 TRP A C 1
ATOM 1083 O O . TRP A 1 133 ? 4.872 -18.484 -15.088 1.00 95.44 133 TRP A O 1
ATOM 1093 N N . SER A 1 134 ? 5.731 -18.788 -13.029 1.00 93.31 134 SER A N 1
ATOM 1094 C CA . SER A 1 134 ? 6.610 -19.915 -13.391 1.00 93.31 134 SER A CA 1
ATOM 1095 C C . SER A 1 134 ? 5.845 -21.085 -14.012 1.00 93.31 134 SER A C 1
ATOM 1097 O O . SER A 1 134 ? 6.374 -21.810 -14.844 1.00 93.31 134 SER A O 1
ATOM 1099 N N . ASN A 1 135 ? 4.581 -21.252 -13.614 1.00 90.25 135 ASN A N 1
ATOM 1100 C CA . ASN A 1 135 ? 3.735 -22.376 -14.013 1.00 90.25 135 ASN A CA 1
ATOM 1101 C C . ASN A 1 135 ? 2.799 -22.035 -15.184 1.00 90.25 135 ASN A C 1
ATOM 1103 O O . ASN A 1 135 ? 1.889 -22.806 -15.477 1.00 90.25 135 ASN A O 1
ATOM 1107 N N . ILE A 1 136 ? 2.959 -20.864 -15.808 1.00 92.38 136 ILE A N 1
ATOM 1108 C CA . ILE A 1 136 ? 2.123 -20.418 -16.925 1.00 92.38 136 ILE A CA 1
ATOM 1109 C C . ILE A 1 136 ? 2.983 -20.426 -18.195 1.00 92.38 136 ILE A C 1
ATOM 1111 O O . ILE A 1 136 ? 3.926 -19.627 -18.274 1.00 92.38 136 ILE A O 1
ATOM 1115 N N . PRO A 1 137 ? 2.663 -21.286 -19.185 1.00 91.75 137 PRO A N 1
ATOM 1116 C CA . PRO A 1 137 ? 3.332 -21.285 -20.484 1.00 91.75 137 PRO A CA 1
ATOM 1117 C C . PRO A 1 137 ? 3.392 -19.875 -21.088 1.00 91.75 137 PRO A C 1
ATOM 1119 O O . PRO A 1 137 ? 2.491 -19.062 -20.877 1.00 91.75 137 PRO A O 1
ATOM 1122 N N . ASP A 1 138 ? 4.496 -19.556 -21.763 1.00 91.44 138 ASP A N 1
ATOM 1123 C CA . ASP A 1 138 ? 4.778 -18.258 -22.407 1.00 91.44 138 ASP A CA 1
ATOM 1124 C C . ASP A 1 138 ? 4.890 -17.035 -21.477 1.00 91.44 138 ASP A C 1
ATOM 1126 O O . ASP A 1 138 ? 5.232 -15.937 -21.916 1.00 91.44 138 ASP A O 1
ATOM 1130 N N . CYS A 1 139 ? 4.647 -17.201 -20.173 1.00 92.50 139 CYS A N 1
ATOM 1131 C CA . CYS A 1 139 ? 4.721 -16.125 -19.183 1.00 92.50 139 CYS A CA 1
ATOM 1132 C C . CYS A 1 139 ? 5.792 -16.346 -18.110 1.00 92.50 139 CYS A C 1
ATOM 1134 O O . CYS A 1 139 ? 5.958 -15.477 -17.252 1.00 92.50 139 CYS A O 1
ATOM 1136 N N . ALA A 1 140 ? 6.529 -17.460 -18.141 1.00 92.69 140 ALA A N 1
ATOM 1137 C CA . ALA A 1 140 ? 7.536 -17.800 -17.130 1.00 92.69 140 ALA A CA 1
ATOM 1138 C C . ALA A 1 140 ? 8.612 -16.711 -16.957 1.00 92.69 140 ALA A C 1
ATOM 1140 O O . ALA A 1 140 ? 9.071 -16.449 -15.846 1.00 92.69 140 ALA A O 1
ATOM 1141 N N . ASN A 1 141 ? 8.942 -15.977 -18.025 1.00 90.50 141 ASN A N 1
ATOM 1142 C CA . ASN A 1 141 ? 9.862 -14.838 -17.974 1.00 90.50 141 ASN A CA 1
ATOM 1143 C C . ASN A 1 141 ? 9.395 -13.686 -17.052 1.00 90.50 141 ASN A C 1
ATOM 1145 O O . ASN A 1 141 ? 10.213 -12.855 -16.660 1.00 90.50 141 ASN A O 1
ATOM 1149 N N . ARG A 1 142 ? 8.106 -13.633 -16.682 1.00 94.81 142 ARG A N 1
ATOM 1150 C CA . ARG A 1 142 ? 7.522 -12.643 -15.755 1.00 94.81 142 ARG A CA 1
ATOM 1151 C C . ARG A 1 142 ? 7.736 -12.988 -14.282 1.00 94.81 142 ARG A C 1
ATOM 1153 O O . ARG A 1 142 ? 7.363 -12.193 -13.418 1.00 94.81 142 ARG A O 1
ATOM 1160 N N . GLU A 1 143 ? 8.306 -14.153 -13.978 1.00 96.00 143 GLU A N 1
ATOM 1161 C CA . GLU A 1 143 ? 8.704 -14.502 -12.614 1.00 96.00 143 GLU A CA 1
ATOM 1162 C C . GLU A 1 143 ? 9.792 -13.559 -12.089 1.00 96.00 143 GLU A C 1
ATOM 1164 O O . GLU A 1 143 ? 9.785 -13.179 -10.916 1.00 96.00 143 GLU A O 1
ATOM 1169 N N . PHE A 1 144 ? 10.723 -13.163 -12.951 1.00 96.50 144 PHE A N 1
ATOM 1170 C CA . PHE A 1 144 ? 11.890 -12.389 -12.557 1.00 96.50 144 PHE A CA 1
ATOM 1171 C C . PHE A 1 144 ? 11.726 -10.916 -12.914 1.00 96.50 144 PHE A C 1
ATOM 1173 O O . PHE A 1 144 ? 11.202 -10.549 -13.969 1.00 96.50 144 PHE A O 1
ATOM 1180 N N . CYS A 1 145 ? 12.241 -10.045 -12.051 1.00 96.25 145 CYS A N 1
ATOM 1181 C CA . CYS A 1 145 ? 12.393 -8.642 -12.395 1.00 96.25 145 CYS A CA 1
ATOM 1182 C C . CYS A 1 145 ? 13.383 -8.517 -13.559 1.00 96.25 145 CYS A C 1
ATOM 1184 O O . CYS A 1 145 ? 14.542 -8.920 -13.450 1.00 96.25 145 CYS A O 1
ATOM 1186 N N . HIS A 1 146 ? 12.947 -7.909 -14.664 1.00 91.88 146 HIS A N 1
ATOM 1187 C CA . HIS A 1 146 ? 13.760 -7.808 -15.878 1.00 91.88 146 HIS A CA 1
ATOM 1188 C C . HIS A 1 146 ? 15.066 -7.025 -15.675 1.00 91.88 146 HIS A C 1
ATOM 1190 O O . HIS A 1 146 ? 16.047 -7.290 -16.368 1.00 91.88 146 HIS A O 1
ATOM 1196 N N . PHE A 1 147 ? 15.079 -6.095 -14.716 1.00 93.69 147 PHE A N 1
ATOM 1197 C CA . PHE A 1 147 ? 16.237 -5.268 -14.383 1.00 93.69 147 PHE A CA 1
ATOM 1198 C C . PHE A 1 147 ? 17.107 -5.917 -13.299 1.00 93.69 147 PHE A C 1
ATOM 1200 O O . PHE A 1 147 ? 18.302 -6.108 -13.485 1.00 93.69 147 PHE A O 1
ATOM 1207 N N . CYS A 1 148 ? 16.504 -6.313 -12.174 1.00 96.44 148 CYS A N 1
ATOM 1208 C CA . CYS A 1 148 ? 17.253 -6.819 -11.022 1.00 96.44 148 CYS A CA 1
ATOM 1209 C C . CYS A 1 148 ? 17.616 -8.304 -11.101 1.00 96.44 148 CYS A C 1
ATOM 1211 O O . CYS A 1 148 ? 18.437 -8.742 -10.303 1.00 96.44 148 CYS A O 1
ATOM 1213 N N . LYS A 1 149 ? 16.992 -9.068 -12.007 1.00 95.88 149 LYS A N 1
ATOM 1214 C CA . LYS A 1 149 ? 17.177 -10.519 -12.193 1.00 95.88 149 LYS A CA 1
ATOM 1215 C C . LYS A 1 149 ? 16.888 -11.378 -10.952 1.00 95.88 149 LYS A C 1
ATOM 1217 O O . LYS A 1 149 ? 17.261 -12.541 -10.900 1.00 95.88 149 LYS A O 1
ATOM 1222 N N . VAL A 1 150 ? 16.176 -10.825 -9.971 1.00 96.88 150 VAL A N 1
ATOM 1223 C CA . VAL A 1 150 ? 15.670 -11.550 -8.796 1.00 96.88 150 VAL A CA 1
ATOM 1224 C C . VAL A 1 150 ? 14.212 -11.940 -9.002 1.00 96.88 150 VAL A C 1
ATOM 1226 O O . VAL A 1 150 ? 13.504 -11.287 -9.776 1.00 96.88 150 VAL A O 1
ATOM 1229 N N . THR A 1 151 ? 13.748 -12.974 -8.296 1.00 97.19 151 THR A N 1
ATOM 1230 C CA . THR A 1 151 ? 12.322 -13.325 -8.263 1.00 97.19 151 THR A CA 1
ATOM 1231 C C . THR A 1 151 ? 11.529 -12.113 -7.797 1.00 97.19 151 THR A C 1
ATOM 1233 O O . THR A 1 151 ? 11.766 -11.563 -6.720 1.00 97.19 151 THR A O 1
ATOM 1236 N N . GLU A 1 152 ? 10.597 -11.672 -8.630 1.00 96.12 152 GLU A N 1
ATOM 1237 C CA . GLU A 1 152 ? 9.831 -10.476 -8.350 1.00 96.12 15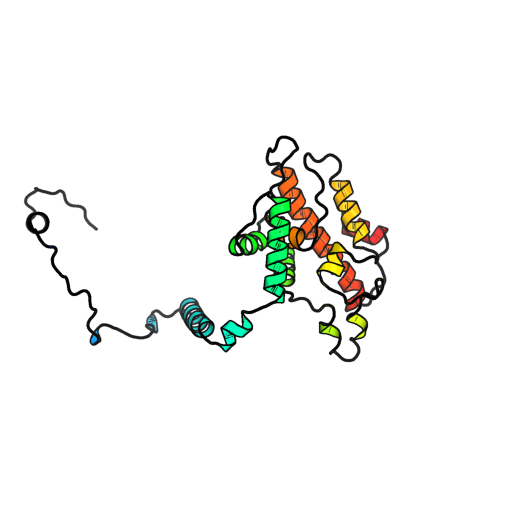2 GLU A CA 1
ATOM 1238 C C . GLU A 1 152 ? 8.863 -10.746 -7.191 1.00 96.12 152 GLU A C 1
ATOM 1240 O O . GLU A 1 152 ? 8.212 -11.787 -7.117 1.00 96.12 152 GLU A O 1
ATOM 1245 N N . SER A 1 153 ? 8.762 -9.799 -6.266 1.00 97.12 153 SER A N 1
ATOM 1246 C CA . SER A 1 153 ? 7.808 -9.821 -5.161 1.00 97.12 153 SER A CA 1
ATOM 1247 C C . SER A 1 153 ? 7.188 -8.439 -5.004 1.00 97.12 153 SER A C 1
ATOM 1249 O O . SER A 1 153 ? 7.685 -7.457 -5.558 1.00 97.12 153 SER A O 1
ATOM 1251 N N . MET A 1 154 ? 6.095 -8.339 -4.248 1.00 97.69 154 MET A N 1
ATOM 1252 C CA . MET A 1 154 ? 5.471 -7.037 -4.021 1.00 97.69 154 MET A CA 1
ATOM 1253 C C . MET A 1 154 ? 6.351 -6.097 -3.199 1.00 97.69 154 MET A C 1
ATOM 1255 O O . MET A 1 154 ? 6.412 -4.905 -3.480 1.00 97.69 154 MET A O 1
ATOM 1259 N N . GLU A 1 155 ? 7.104 -6.645 -2.248 1.00 97.62 155 GLU A N 1
ATOM 1260 C CA . GLU A 1 155 ? 8.151 -5.896 -1.561 1.00 97.62 155 GLU A CA 1
ATOM 1261 C C . GLU A 1 155 ? 9.223 -5.427 -2.546 1.00 97.62 155 GLU A C 1
ATOM 1263 O O . GLU A 1 155 ? 9.540 -4.244 -2.579 1.00 97.62 155 GLU A O 1
ATOM 1268 N N . HIS A 1 156 ? 9.706 -6.312 -3.425 1.00 98.12 156 HIS A N 1
ATOM 1269 C CA . HIS A 1 156 ? 10.703 -5.932 -4.418 1.00 98.12 156 HIS A CA 1
ATOM 1270 C C . HIS A 1 156 ? 10.237 -4.759 -5.281 1.00 98.12 156 HIS A C 1
ATOM 1272 O O . HIS A 1 156 ? 10.917 -3.740 -5.360 1.00 98.12 156 HIS A O 1
ATOM 1278 N N . ILE A 1 157 ? 9.053 -4.884 -5.884 1.00 98.38 157 ILE A N 1
ATOM 1279 C CA . ILE A 1 157 ? 8.492 -3.880 -6.793 1.00 98.38 157 ILE A CA 1
ATOM 1280 C C . ILE A 1 157 ? 8.376 -2.520 -6.112 1.00 98.38 157 ILE A C 1
ATOM 1282 O O . ILE A 1 157 ? 8.722 -1.512 -6.722 1.00 98.38 157 ILE A O 1
ATOM 1286 N N . LEU A 1 158 ? 7.878 -2.493 -4.875 1.00 98.56 158 LEU A N 1
ATOM 1287 C CA . LEU A 1 158 ? 7.529 -1.249 -4.202 1.00 98.56 158 LEU A CA 1
ATOM 1288 C C . LEU A 1 158 ? 8.690 -0.603 -3.452 1.00 98.56 158 LEU A C 1
ATOM 1290 O O . LEU A 1 158 ? 8.603 0.591 -3.191 1.00 98.56 158 LEU A O 1
ATOM 1294 N N . THR A 1 159 ? 9.730 -1.350 -3.064 1.00 98.19 159 THR A N 1
ATOM 1295 C CA . THR A 1 159 ? 10.713 -0.834 -2.092 1.00 98.19 159 THR A CA 1
ATOM 1296 C C . THR A 1 159 ? 12.177 -1.062 -2.458 1.00 98.19 159 THR A C 1
ATOM 1298 O O . THR A 1 159 ? 13.029 -0.373 -1.903 1.00 98.19 159 THR A O 1
ATOM 1301 N N . THR A 1 160 ? 12.506 -2.005 -3.353 1.00 97.88 160 THR A N 1
ATOM 1302 C CA . THR A 1 160 ? 13.917 -2.363 -3.644 1.00 97.88 160 THR A CA 1
ATOM 1303 C C . THR A 1 160 ? 14.240 -2.573 -5.128 1.00 97.88 160 THR A C 1
ATOM 1305 O O . THR A 1 160 ? 15.372 -2.908 -5.482 1.00 97.88 160 THR A O 1
ATOM 1308 N N . CYS A 1 161 ? 13.276 -2.391 -6.030 1.00 97.62 161 CYS A N 1
ATOM 1309 C CA . CYS A 1 161 ? 13.491 -2.516 -7.469 1.00 97.62 161 CYS A CA 1
ATOM 1310 C C . CYS A 1 161 ? 14.400 -1.398 -7.996 1.00 97.62 161 CYS A C 1
ATOM 1312 O O . CYS A 1 161 ? 14.072 -0.230 -7.869 1.00 97.62 161 CYS A O 1
ATOM 1314 N N . ARG A 1 162 ? 15.506 -1.754 -8.658 1.00 96.12 162 ARG A N 1
ATOM 1315 C CA . ARG A 1 162 ? 16.463 -0.798 -9.249 1.00 96.12 162 ARG A CA 1
ATOM 1316 C C . ARG A 1 162 ? 16.097 -0.349 -10.666 1.00 96.12 162 ARG A C 1
ATOM 1318 O O . ARG A 1 162 ? 16.837 0.411 -11.275 1.00 96.12 162 ARG A O 1
ATOM 1325 N N . GLY A 1 163 ? 15.004 -0.872 -11.219 1.00 93.00 163 GLY A N 1
ATOM 1326 C CA . GLY A 1 163 ? 14.518 -0.429 -12.521 1.00 93.00 163 GLY A CA 1
ATOM 1327 C C . GLY A 1 163 ? 13.832 0.942 -12.427 1.00 93.00 163 GLY A C 1
ATOM 1328 O O . GLY A 1 163 ? 13.319 1.274 -11.356 1.00 93.00 163 GLY A O 1
ATOM 1329 N N . PRO A 1 164 ? 13.727 1.680 -13.547 1.00 94.38 164 PRO A N 1
ATOM 1330 C CA . PRO A 1 164 ? 13.081 2.990 -13.584 1.00 94.38 164 PRO A CA 1
ATOM 1331 C C . PRO A 1 164 ? 11.665 2.993 -12.993 1.00 94.38 164 PRO A C 1
ATOM 1333 O O . PRO A 1 164 ? 10.839 2.125 -13.317 1.00 94.38 164 PRO A O 1
ATOM 1336 N N . GLY A 1 165 ? 11.386 3.985 -12.151 1.00 95.44 165 GLY A N 1
ATOM 1337 C CA . GLY A 1 165 ? 10.092 4.299 -11.551 1.00 95.44 165 GLY A CA 1
ATOM 1338 C C . GLY A 1 165 ? 10.089 4.273 -10.022 1.00 95.44 165 GLY A C 1
ATOM 1339 O O . GLY A 1 165 ? 9.544 5.185 -9.410 1.00 95.44 165 GLY A O 1
ATOM 1340 N N . MET A 1 166 ? 10.636 3.223 -9.400 1.00 96.94 166 MET A N 1
ATOM 1341 C CA . MET A 1 166 ? 10.521 3.011 -7.945 1.00 96.94 166 MET A CA 1
ATOM 1342 C C . MET A 1 166 ? 11.309 4.061 -7.160 1.00 96.94 166 MET A C 1
ATOM 1344 O O . MET A 1 166 ? 10.746 4.715 -6.283 1.00 96.94 166 MET A O 1
ATOM 1348 N N . GLU A 1 167 ? 12.589 4.231 -7.499 1.00 97.50 167 GLU A N 1
ATOM 1349 C CA . GLU A 1 167 ? 13.473 5.174 -6.814 1.00 97.50 167 GLU A CA 1
ATOM 1350 C C . GLU A 1 167 ? 13.015 6.610 -7.057 1.00 97.50 167 GLU A C 1
ATOM 1352 O O . GLU A 1 167 ? 12.812 7.357 -6.109 1.00 97.50 167 GLU A O 1
ATOM 1357 N N . GLU A 1 168 ? 12.739 6.956 -8.313 1.00 98.00 168 GLU A N 1
ATOM 1358 C CA . GLU A 1 168 ? 12.334 8.294 -8.734 1.00 98.00 168 GLU A CA 1
ATOM 1359 C C . GLU A 1 168 ? 11.056 8.744 -8.021 1.00 98.00 168 GLU A C 1
ATOM 1361 O O . GLU A 1 168 ? 10.984 9.869 -7.533 1.00 98.00 168 GLU A O 1
ATOM 1366 N N . ILE A 1 169 ? 10.057 7.863 -7.896 1.00 98.56 169 ILE A N 1
ATOM 1367 C CA . ILE A 1 169 ? 8.816 8.185 -7.181 1.00 98.56 169 ILE A CA 1
ATOM 1368 C C . ILE A 1 169 ? 9.076 8.404 -5.687 1.00 98.56 169 ILE A C 1
ATOM 1370 O O . ILE A 1 169 ? 8.501 9.325 -5.101 1.00 98.56 169 ILE A O 1
ATOM 1374 N N . TRP A 1 170 ? 9.920 7.591 -5.046 1.00 98.50 170 TRP A N 1
ATOM 1375 C CA . TRP A 1 170 ? 10.227 7.801 -3.630 1.00 98.50 170 TRP A CA 1
ATOM 1376 C C . TRP A 1 170 ? 11.092 9.032 -3.383 1.00 98.50 170 TRP A C 1
ATOM 1378 O O . TRP A 1 170 ? 10.864 9.699 -2.375 1.00 98.50 170 TRP A O 1
ATOM 1388 N N . SER A 1 171 ? 11.993 9.383 -4.302 1.00 98.00 171 SER A N 1
ATOM 1389 C CA . SER A 1 171 ? 12.729 10.649 -4.264 1.00 98.00 171 SER A CA 1
ATOM 1390 C C . SER A 1 171 ? 11.785 11.846 -4.382 1.00 98.00 171 SER A C 1
ATOM 1392 O O . SER A 1 171 ? 11.880 12.760 -3.573 1.00 98.00 171 SER A O 1
ATOM 1394 N N . LEU A 1 172 ? 10.793 11.810 -5.282 1.00 98.19 172 LEU A N 1
ATOM 1395 C CA . LEU A 1 172 ? 9.773 12.868 -5.372 1.00 98.19 172 LEU A CA 1
ATOM 1396 C C . LEU A 1 172 ? 8.958 13.005 -4.076 1.00 98.19 172 LEU A C 1
ATOM 1398 O O . LEU A 1 172 ? 8.646 14.115 -3.642 1.00 98.19 172 LEU A O 1
ATOM 1402 N N . CYS A 1 173 ? 8.637 11.885 -3.420 1.00 98.12 173 CYS A N 1
ATOM 1403 C CA . CYS A 1 173 ? 7.970 11.914 -2.117 1.00 98.12 173 CYS A CA 1
ATOM 1404 C C . CYS A 1 173 ? 8.849 12.545 -1.032 1.00 98.12 173 CYS A C 1
ATOM 1406 O O . CYS A 1 173 ? 8.345 13.317 -0.219 1.00 98.12 173 CYS A O 1
ATOM 1408 N N . GLU A 1 174 ? 10.137 12.203 -1.013 1.00 98.06 174 GLU A N 1
ATOM 1409 C CA . GLU A 1 174 ? 11.125 12.757 -0.087 1.00 98.06 174 GLU A CA 1
ATOM 1410 C C . GLU A 1 174 ? 11.319 14.260 -0.308 1.00 98.06 174 GLU A C 1
ATOM 1412 O O . GLU A 1 174 ? 11.313 15.033 0.650 1.00 98.06 174 GLU A O 1
ATOM 1417 N N . ASP A 1 175 ? 11.380 14.693 -1.566 1.00 97.25 175 ASP A N 1
ATOM 1418 C CA . ASP A 1 175 ? 11.484 16.101 -1.934 1.00 97.25 175 ASP A CA 1
ATOM 1419 C C . ASP A 1 175 ? 10.232 16.891 -1.537 1.00 97.25 175 ASP A C 1
ATOM 1421 O O . ASP A 1 175 ? 10.348 17.968 -0.952 1.00 97.25 175 ASP A O 1
ATOM 1425 N N . LEU A 1 176 ? 9.032 16.334 -1.736 1.00 96.50 176 LEU A N 1
ATOM 1426 C CA . LEU A 1 176 ? 7.781 16.914 -1.224 1.00 96.50 176 LEU A CA 1
ATOM 1427 C C . LEU A 1 176 ? 7.771 17.024 0.308 1.00 96.50 176 LEU A C 1
ATOM 1429 O O . LEU A 1 176 ? 7.084 17.881 0.879 1.00 96.50 176 LEU A O 1
ATOM 1433 N N . TRP A 1 177 ? 8.508 16.142 0.982 1.00 97.44 177 TRP A N 1
ATOM 1434 C CA . TRP A 1 177 ? 8.624 16.131 2.432 1.00 97.44 177 TRP A CA 1
ATOM 1435 C C . TRP A 1 177 ? 9.593 17.185 2.976 1.00 97.44 177 TRP A C 1
ATOM 1437 O O . TRP A 1 177 ? 9.581 17.469 4.178 1.00 97.44 177 TRP A O 1
ATOM 1447 N N . ARG A 1 178 ? 10.404 17.815 2.118 1.00 94.75 178 ARG A N 1
ATOM 1448 C CA . ARG A 1 178 ? 11.291 18.906 2.534 1.00 94.75 178 ARG A CA 1
ATOM 1449 C C . ARG A 1 178 ? 10.459 20.053 3.112 1.00 94.75 178 ARG A C 1
ATOM 1451 O O . ARG A 1 178 ? 9.473 20.501 2.531 1.00 94.75 178 ARG A O 1
ATOM 1458 N N . GLY A 1 179 ? 10.838 20.503 4.306 1.00 86.75 179 GLY A N 1
ATOM 1459 C CA . GLY A 1 179 ? 10.140 21.572 5.027 1.00 86.75 179 GLY A CA 1
ATOM 1460 C C . GLY A 1 179 ? 8.887 21.138 5.799 1.00 86.75 179 GLY A C 1
ATOM 1461 O O . GLY A 1 179 ? 8.171 21.999 6.315 1.00 86.75 179 GLY A O 1
ATOM 1462 N N . LYS A 1 180 ? 8.589 19.834 5.908 1.00 94.44 180 LYS A N 1
ATOM 1463 C CA . LYS A 1 180 ? 7.577 19.336 6.860 1.00 94.44 180 LYS A CA 1
ATOM 1464 C C . LYS A 1 180 ? 8.122 19.326 8.289 1.00 94.44 180 LYS A C 1
ATOM 1466 O O . LYS A 1 180 ? 9.325 19.391 8.517 1.00 94.44 180 LYS A O 1
ATOM 1471 N N . LYS A 1 181 ? 7.215 19.263 9.268 1.00 94.06 181 LYS A N 1
ATOM 1472 C CA . LYS A 1 181 ? 7.558 19.295 10.704 1.00 94.06 181 LYS A CA 1
ATOM 1473 C C . LYS A 1 181 ? 8.000 17.933 11.238 1.00 94.06 181 LYS A C 1
ATOM 1475 O O . LYS A 1 181 ? 8.448 17.830 12.375 1.00 94.06 181 LYS A O 1
ATOM 1480 N N . THR A 1 182 ? 7.806 16.891 10.442 1.00 96.12 182 THR A N 1
ATOM 1481 C CA . THR A 1 182 ? 8.127 15.504 10.767 1.00 96.12 182 THR A CA 1
ATOM 1482 C C . THR A 1 182 ? 9.137 14.960 9.774 1.00 96.12 182 THR A C 1
ATOM 1484 O O . THR A 1 182 ? 9.146 15.358 8.610 1.00 96.12 182 THR A O 1
ATOM 1487 N N . GLU A 1 183 ? 9.978 14.035 10.225 1.00 94.19 183 GLU A N 1
ATOM 1488 C CA . GLU A 1 183 ? 10.966 13.388 9.365 1.00 94.19 183 GLU A CA 1
ATOM 1489 C C . GLU A 1 183 ? 10.305 12.546 8.271 1.00 94.19 183 GLU A C 1
ATOM 1491 O O . GLU A 1 183 ? 9.242 11.943 8.469 1.00 94.19 183 GLU A O 1
ATOM 1496 N N . TRP A 1 184 ? 10.957 12.480 7.109 1.00 96.88 184 TRP A N 1
ATOM 1497 C CA . TRP A 1 184 ? 10.523 11.594 6.041 1.00 96.88 184 TRP A CA 1
ATOM 1498 C C . TRP A 1 184 ? 10.781 10.140 6.427 1.00 96.88 184 TRP A C 1
ATOM 1500 O O . TRP A 1 184 ? 11.919 9.691 6.566 1.00 96.88 184 TRP A O 1
ATOM 1510 N N . ILE A 1 185 ? 9.706 9.366 6.562 1.00 97.12 185 ILE A N 1
ATOM 1511 C CA . ILE A 1 185 ? 9.806 7.925 6.771 1.00 97.12 185 ILE A CA 1
ATOM 1512 C C . ILE A 1 185 ? 9.708 7.243 5.414 1.00 97.12 185 ILE A C 1
ATOM 1514 O O . ILE A 1 185 ? 8.606 6.922 4.959 1.00 97.12 185 ILE A O 1
ATOM 1518 N N . ARG A 1 186 ? 10.862 6.970 4.794 1.00 97.62 186 ARG A N 1
ATOM 1519 C CA . ARG A 1 186 ? 10.911 6.177 3.561 1.00 97.62 186 ARG A CA 1
ATOM 1520 C C . ARG A 1 186 ? 10.221 4.821 3.785 1.00 97.62 186 ARG A C 1
ATOM 1522 O O . ARG A 1 186 ? 10.632 4.077 4.690 1.00 97.62 186 ARG A O 1
ATOM 1529 N N . PRO A 1 187 ? 9.151 4.512 3.034 1.00 98.06 187 PRO A N 1
ATOM 1530 C CA . PRO A 1 187 ? 8.282 3.398 3.376 1.00 98.06 187 PRO A CA 1
ATOM 1531 C C . PRO A 1 187 ? 8.870 2.057 2.919 1.00 98.06 187 PRO A C 1
ATOM 1533 O O . PRO A 1 187 ? 9.361 1.928 1.799 1.00 98.06 187 PRO A O 1
ATOM 1536 N N . LYS A 1 188 ? 8.778 1.031 3.773 1.00 98.25 188 LYS A N 1
ATOM 1537 C CA . LYS A 1 188 ? 8.893 -0.376 3.367 1.00 98.25 188 LYS A CA 1
ATOM 1538 C C . LYS A 1 188 ? 7.490 -0.971 3.231 1.00 98.25 188 LYS A C 1
ATOM 1540 O O . LYS A 1 188 ? 6.485 -0.283 3.416 1.00 98.25 188 LYS A O 1
ATOM 1545 N N . LEU A 1 189 ? 7.399 -2.266 2.921 1.00 98.12 189 LEU A N 1
ATOM 1546 C CA . LEU A 1 189 ? 6.112 -2.932 2.706 1.00 98.12 189 LEU A CA 1
ATOM 1547 C C . LEU A 1 189 ? 5.159 -2.742 3.900 1.00 98.12 189 LEU A C 1
ATOM 1549 O O . LEU A 1 189 ? 3.972 -2.480 3.712 1.00 98.12 189 LEU A O 1
ATOM 1553 N N . GLY A 1 190 ? 5.687 -2.815 5.125 1.00 97.94 190 GLY A N 1
ATOM 1554 C CA . GLY A 1 190 ? 4.923 -2.607 6.350 1.00 97.94 190 GLY A CA 1
ATOM 1555 C C . GLY A 1 190 ? 4.332 -1.203 6.477 1.00 97.94 190 GLY A C 1
ATOM 1556 O O . GLY A 1 190 ? 3.147 -1.062 6.789 1.00 97.94 190 GLY A O 1
ATOM 1557 N N . GLU A 1 191 ? 5.125 -0.160 6.222 1.00 98.44 191 GLU A N 1
ATOM 1558 C CA . GLU A 1 191 ? 4.664 1.232 6.248 1.00 98.44 191 GLU A CA 1
ATOM 1559 C C . GLU A 1 191 ? 3.656 1.514 5.131 1.00 98.44 191 GLU A C 1
ATOM 1561 O O . GLU A 1 191 ? 2.683 2.217 5.377 1.00 98.44 191 GLU A O 1
ATOM 1566 N N . ILE A 1 192 ? 3.807 0.913 3.944 1.00 98.62 192 ILE A N 1
ATOM 1567 C CA . ILE A 1 192 ? 2.809 1.012 2.863 1.00 98.62 192 ILE A CA 1
ATOM 1568 C C . ILE A 1 192 ? 1.484 0.379 3.308 1.00 98.62 192 ILE A C 1
ATOM 1570 O O . ILE A 1 192 ? 0.429 1.003 3.214 1.00 98.62 192 ILE A O 1
ATOM 1574 N N . LEU A 1 193 ? 1.528 -0.840 3.856 1.00 98.19 193 LEU A N 1
ATOM 1575 C CA . LEU A 1 193 ? 0.341 -1.556 4.339 1.00 98.19 193 LEU A CA 1
ATOM 1576 C C . LEU A 1 193 ? -0.348 -0.869 5.523 1.00 98.19 193 LEU A C 1
ATOM 1578 O O . LEU A 1 193 ? -1.521 -1.128 5.791 1.00 98.19 193 LEU A O 1
ATOM 1582 N N . THR A 1 194 ? 0.366 -0.009 6.247 1.00 97.75 194 THR A N 1
ATOM 1583 C CA . THR A 1 194 ? -0.151 0.673 7.437 1.00 97.75 194 THR A CA 1
ATOM 1584 C C . THR A 1 194 ? -0.105 2.183 7.345 1.00 97.75 194 THR A C 1
ATOM 1586 O O . THR A 1 194 ? -0.316 2.849 8.357 1.00 97.75 194 THR A O 1
ATOM 1589 N N . CYS A 1 195 ? 0.054 2.744 6.145 1.00 97.81 195 CYS A N 1
ATOM 1590 C CA . CYS A 1 195 ? 0.118 4.189 5.963 1.00 97.81 195 CYS A CA 1
ATOM 1591 C C . CYS A 1 195 ? -1.143 4.863 6.519 1.00 97.81 195 CYS A C 1
ATOM 1593 O O . CYS A 1 195 ? -1.033 5.882 7.188 1.00 97.81 195 CYS A O 1
ATOM 1595 N N . GLY A 1 196 ? -2.315 4.221 6.391 1.00 97.06 196 GLY A N 1
ATOM 1596 C CA . GLY A 1 196 ? -3.597 4.627 6.988 1.00 97.06 196 GLY A CA 1
ATOM 1597 C C . GLY A 1 196 ? -3.608 4.772 8.521 1.00 97.06 196 GLY A C 1
ATOM 1598 O O . GLY A 1 196 ? -4.551 5.338 9.068 1.00 97.06 196 GLY A O 1
ATOM 1599 N N . LEU A 1 197 ? -2.590 4.261 9.222 1.00 97.00 197 LEU A N 1
ATOM 1600 C CA . LEU A 1 197 ? -2.373 4.411 10.666 1.00 97.00 197 LEU A CA 1
ATOM 1601 C C . LEU A 1 197 ? -1.332 5.477 11.021 1.00 97.00 197 LEU A C 1
ATOM 1603 O O . LEU A 1 197 ? -1.046 5.635 12.210 1.00 97.00 197 LEU A O 1
ATOM 1607 N N . ALA A 1 198 ? -0.766 6.185 10.039 1.00 97.25 198 ALA A N 1
ATOM 1608 C CA . ALA A 1 198 ? 0.256 7.188 10.294 1.00 97.25 198 ALA A CA 1
ATOM 1609 C C . ALA A 1 198 ? -0.233 8.213 11.321 1.00 97.25 198 ALA A C 1
ATOM 1611 O O . ALA A 1 198 ? -1.310 8.800 11.176 1.00 97.25 198 ALA A O 1
ATOM 1612 N N . ASN A 1 199 ? 0.572 8.384 12.366 1.00 96.62 199 ASN A N 1
ATOM 1613 C CA . ASN A 1 199 ? 0.393 9.372 13.416 1.00 96.62 199 ASN A CA 1
ATOM 1614 C C . ASN A 1 199 ? 1.781 9.899 13.778 1.00 96.62 199 ASN A C 1
ATOM 1616 O O . ASN A 1 199 ? 2.370 9.507 14.789 1.00 96.62 199 ASN A O 1
ATOM 1620 N N . LEU A 1 200 ? 2.296 10.731 12.879 1.00 96.75 200 LEU A N 1
ATOM 1621 C CA . LEU A 1 200 ? 3.635 11.286 12.927 1.00 96.75 200 LEU A CA 1
ATOM 1622 C C . LEU A 1 200 ? 3.714 12.375 13.995 1.00 96.75 200 LEU A C 1
ATOM 1624 O O . LEU A 1 200 ? 2.770 13.149 14.196 1.00 96.75 200 LEU A O 1
ATOM 1628 N N . LYS A 1 201 ? 4.853 12.423 14.675 1.00 95.69 201 LYS A N 1
ATOM 1629 C CA . LYS A 1 201 ? 5.158 13.385 15.730 1.00 95.69 201 LYS A CA 1
ATOM 1630 C C . LYS A 1 201 ? 6.355 14.221 15.307 1.00 95.69 201 LYS A C 1
ATOM 1632 O O . LYS A 1 201 ? 7.249 13.700 14.648 1.00 95.69 201 LYS A O 1
ATOM 1637 N N . ASP A 1 202 ? 6.334 15.500 15.658 1.00 93.69 202 ASP A N 1
ATOM 1638 C CA . ASP A 1 202 ? 7.506 16.364 15.504 1.00 93.69 202 ASP A CA 1
ATOM 1639 C C . ASP A 1 202 ? 8.555 16.068 16.591 1.00 93.69 202 ASP A C 1
ATOM 1641 O O . ASP A 1 202 ? 8.349 15.214 17.460 1.00 93.69 202 ASP A O 1
ATOM 1645 N N . SER A 1 203 ? 9.671 16.796 16.556 1.00 91.12 203 SER A N 1
ATOM 1646 C CA . SER A 1 203 ? 10.760 16.683 17.535 1.00 91.12 203 SER A CA 1
ATOM 1647 C C . SER A 1 203 ? 10.324 16.948 18.982 1.00 91.12 203 SER A C 1
ATOM 1649 O O .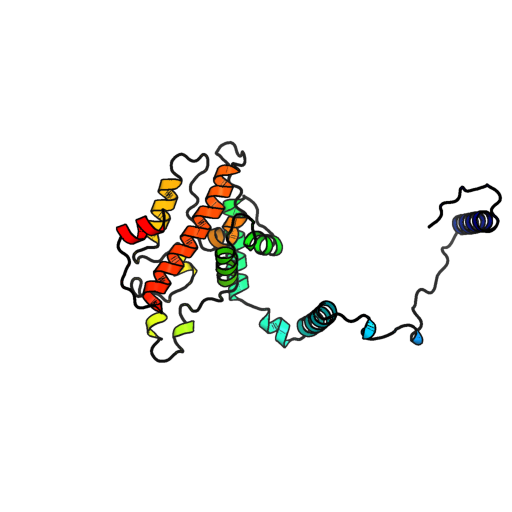 SER A 1 203 ? 10.940 16.428 19.907 1.00 91.12 203 SER A O 1
ATOM 1651 N N . SER A 1 204 ? 9.231 17.690 19.196 1.00 91.56 204 SER A N 1
ATOM 1652 C CA . SER A 1 204 ? 8.642 17.932 20.522 1.00 91.56 204 SER A CA 1
ATOM 1653 C C . SER A 1 204 ? 7.695 16.816 20.989 1.00 91.56 204 SER A C 1
ATOM 1655 O O . SER A 1 204 ? 7.129 16.877 22.079 1.00 91.56 204 SER A O 1
ATOM 1657 N N . GLY A 1 205 ? 7.475 15.789 20.162 1.00 92.12 205 GLY A N 1
ATOM 1658 C CA . GLY A 1 205 ? 6.540 14.699 20.432 1.00 92.12 205 GLY A CA 1
ATOM 1659 C C . GLY A 1 205 ? 5.074 15.039 20.132 1.00 92.12 205 GLY A C 1
ATOM 1660 O O . GLY A 1 205 ? 4.187 14.214 20.398 1.00 92.12 205 GLY A O 1
ATOM 1661 N N . LYS A 1 206 ? 4.791 16.213 19.551 1.00 94.50 206 LYS A N 1
ATOM 1662 C CA . LYS A 1 206 ? 3.437 16.668 19.223 1.00 94.50 206 LYS A CA 1
ATOM 1663 C C . LYS A 1 206 ? 2.967 16.048 17.912 1.00 94.50 206 LYS A C 1
ATOM 1665 O O . LYS A 1 206 ? 3.630 16.142 16.879 1.00 94.50 206 LYS A O 1
ATOM 1670 N N . ASN A 1 207 ? 1.773 15.452 17.938 1.00 95.12 207 ASN A N 1
ATOM 1671 C CA . ASN A 1 207 ? 1.165 14.847 16.750 1.00 95.12 207 ASN A CA 1
ATOM 1672 C C . ASN A 1 207 ? 0.921 15.901 15.655 1.00 95.12 207 ASN A C 1
ATOM 1674 O O . ASN A 1 207 ? 0.142 16.839 15.849 1.00 95.12 207 ASN A O 1
ATOM 1678 N N . GLN A 1 208 ? 1.498 15.687 14.473 1.00 96.94 208 GLN A N 1
ATOM 1679 C CA . GLN A 1 208 ? 1.289 16.526 13.296 1.00 96.94 208 GLN A CA 1
ATOM 1680 C C . GLN A 1 208 ? 0.204 15.906 12.414 1.00 96.94 208 GLN A C 1
ATOM 1682 O O . GLN A 1 208 ? 0.457 15.035 11.579 1.00 96.94 208 GLN A O 1
ATOM 1687 N N . LYS A 1 209 ? -1.048 16.339 12.616 1.00 96.06 209 LYS A N 1
ATOM 1688 C CA . LYS A 1 209 ? -2.211 15.806 11.877 1.00 96.06 209 LYS A CA 1
ATOM 1689 C C . LYS A 1 209 ? -2.115 16.058 10.367 1.00 96.06 209 LYS A C 1
ATOM 1691 O O . LYS A 1 209 ? -2.527 15.196 9.594 1.00 96.06 209 LYS A O 1
ATOM 1696 N N . GLY A 1 210 ? -1.587 17.220 9.968 1.00 97.12 210 GLY A N 1
ATOM 1697 C CA . GLY A 1 210 ? -1.375 17.590 8.564 1.00 97.12 210 GLY A CA 1
ATOM 1698 C C . GLY A 1 210 ? -0.399 16.638 7.881 1.00 97.12 210 GLY A C 1
ATOM 1699 O O . GLY A 1 210 ? -0.786 15.942 6.945 1.00 97.12 210 GLY A O 1
ATOM 1700 N N . ASP A 1 211 ? 0.810 16.524 8.429 1.00 97.56 211 ASP A N 1
ATOM 1701 C CA . ASP A 1 211 ? 1.847 15.611 7.941 1.00 97.56 211 ASP A CA 1
ATOM 1702 C C . ASP A 1 211 ? 1.360 14.157 7.945 1.00 97.56 211 ASP A C 1
ATOM 1704 O O . ASP A 1 211 ? 1.493 13.453 6.954 1.00 97.56 211 ASP A O 1
ATOM 1708 N N . SER A 1 212 ? 0.681 13.707 9.004 1.00 97.69 212 SER A N 1
ATOM 1709 C CA . SER A 1 212 ? 0.128 12.344 9.068 1.00 97.69 212 SER A CA 1
ATOM 1710 C C . SER A 1 212 ? -0.875 12.059 7.945 1.00 97.69 212 SER A C 1
ATOM 1712 O O . SER A 1 212 ? -0.856 10.983 7.346 1.00 97.69 212 SER A O 1
ATOM 1714 N N . ARG A 1 213 ? -1.756 13.020 7.635 1.00 97.94 213 ARG A N 1
ATOM 1715 C CA . ARG A 1 213 ? -2.702 12.907 6.516 1.00 97.94 213 ARG A CA 1
ATOM 1716 C C . ARG A 1 213 ? -1.984 12.940 5.171 1.00 97.94 213 ARG A C 1
ATOM 1718 O O . ARG A 1 213 ? -2.353 12.168 4.291 1.00 97.94 213 ARG A O 1
ATOM 1725 N N . LEU A 1 214 ? -0.985 13.805 5.012 1.00 97.88 214 LEU A N 1
ATOM 1726 C CA . LEU A 1 214 ? -0.190 13.872 3.790 1.00 97.88 214 LEU A CA 1
ATOM 1727 C C . LEU A 1 214 ? 0.545 12.549 3.547 1.00 97.88 214 LEU A C 1
ATOM 1729 O O . LEU A 1 214 ? 0.466 12.016 2.447 1.00 97.88 214 LEU A O 1
ATOM 1733 N N . TYR A 1 215 ? 1.152 11.966 4.586 1.00 98.31 215 TYR A N 1
ATOM 1734 C CA . TYR A 1 215 ? 1.846 10.678 4.519 1.00 98.31 215 TYR A CA 1
ATOM 1735 C C . TYR A 1 215 ? 0.910 9.566 4.046 1.00 98.31 215 TYR A C 1
ATOM 1737 O O . TYR A 1 215 ? 1.246 8.810 3.139 1.00 98.31 215 TYR A O 1
ATOM 1745 N N . GLN A 1 216 ? -0.295 9.496 4.630 1.00 98.31 216 GLN A N 1
ATOM 1746 C CA . GLN A 1 216 ? -1.327 8.531 4.242 1.00 98.31 216 GLN A CA 1
ATOM 1747 C C . GLN A 1 216 ? -1.620 8.581 2.744 1.00 98.31 216 GLN A C 1
ATOM 1749 O O . GLN A 1 216 ? -1.691 7.533 2.112 1.00 98.31 216 GLN A O 1
ATOM 1754 N N . ILE A 1 217 ? -1.789 9.787 2.199 1.00 98.12 217 ILE A N 1
ATOM 1755 C CA . ILE A 1 217 ? -2.137 9.999 0.794 1.00 98.12 217 ILE A CA 1
ATOM 1756 C C . ILE A 1 217 ? -0.928 9.677 -0.083 1.00 98.12 217 ILE A C 1
ATOM 1758 O O . ILE A 1 217 ? -0.989 8.726 -0.860 1.00 98.12 217 ILE A O 1
ATOM 1762 N N . VAL A 1 218 ? 0.181 10.397 0.107 1.00 98.12 218 VAL A N 1
ATOM 1763 C CA . VAL A 1 218 ? 1.366 10.339 -0.759 1.00 98.12 218 VAL A CA 1
ATOM 1764 C C . VAL A 1 218 ? 1.945 8.931 -0.811 1.00 98.12 218 VAL A C 1
ATOM 1766 O O . VAL A 1 218 ? 2.151 8.407 -1.896 1.00 98.12 218 VAL A O 1
ATOM 1769 N N . VAL A 1 219 ? 2.130 8.257 0.329 1.00 98.62 219 VAL A N 1
ATOM 1770 C CA . VAL A 1 219 ? 2.687 6.893 0.326 1.00 98.62 219 VAL A CA 1
ATOM 1771 C C . VAL A 1 219 ? 1.771 5.913 -0.396 1.00 98.62 219 VAL A C 1
ATOM 1773 O O . VAL A 1 219 ? 2.246 5.045 -1.128 1.00 98.62 219 VAL A O 1
ATOM 1776 N N . SER A 1 220 ? 0.458 6.042 -0.209 1.00 98.50 220 SER A N 1
ATOM 1777 C CA . SER A 1 220 ? -0.494 5.113 -0.813 1.00 98.50 220 SER A CA 1
ATOM 1778 C C . SER A 1 220 ? -0.647 5.307 -2.326 1.00 98.50 220 SER A C 1
ATOM 1780 O O . SER A 1 220 ? -0.641 4.319 -3.063 1.00 98.50 220 SER A O 1
ATOM 1782 N N . GLU A 1 221 ? -0.727 6.557 -2.791 1.00 98.50 221 GLU A N 1
ATOM 1783 C CA . GLU A 1 221 ? -0.831 6.906 -4.213 1.00 98.50 221 GLU A CA 1
ATOM 1784 C C . GLU A 1 221 ? 0.478 6.578 -4.944 1.00 98.50 221 GLU A C 1
ATOM 1786 O O . GLU A 1 221 ? 0.453 5.909 -5.978 1.00 98.50 221 GLU A O 1
ATOM 1791 N N . SER A 1 222 ? 1.631 6.920 -4.359 1.00 98.62 222 SER A N 1
ATOM 1792 C CA . SER A 1 222 ? 2.953 6.609 -4.917 1.00 98.62 222 SER A CA 1
ATOM 1793 C C . SER A 1 222 ? 3.203 5.108 -5.044 1.00 98.62 222 SER A C 1
ATOM 1795 O O . SER A 1 222 ? 3.601 4.641 -6.110 1.00 98.62 222 SER A O 1
ATOM 1797 N N . ALA A 1 223 ? 2.901 4.315 -4.009 1.00 98.75 223 ALA A N 1
ATOM 1798 C CA . ALA A 1 223 ? 3.030 2.858 -4.085 1.00 98.75 223 ALA A CA 1
ATOM 1799 C C . ALA A 1 223 ? 2.142 2.267 -5.194 1.00 98.75 223 ALA A C 1
ATOM 1801 O O . ALA A 1 223 ? 2.555 1.378 -5.943 1.00 98.75 223 ALA A O 1
ATOM 1802 N N . HIS A 1 224 ? 0.920 2.781 -5.333 1.00 98.69 224 HIS A N 1
ATOM 1803 C CA . HIS A 1 224 ? 0.010 2.347 -6.383 1.00 98.69 224 HIS A CA 1
ATOM 1804 C C . HIS A 1 224 ? 0.492 2.772 -7.784 1.00 98.69 224 HIS A C 1
ATOM 1806 O O . HIS A 1 224 ? 0.375 1.989 -8.732 1.00 98.69 224 HIS A O 1
ATOM 1812 N N . LEU A 1 225 ? 1.097 3.955 -7.929 1.00 98.56 225 LEU A N 1
ATOM 1813 C CA . LEU A 1 225 ? 1.719 4.397 -9.177 1.00 98.56 225 LEU A CA 1
ATOM 1814 C C . LEU A 1 225 ? 2.907 3.506 -9.566 1.00 98.56 225 LEU A C 1
ATOM 1816 O O . LEU A 1 225 ? 2.956 3.054 -10.711 1.00 98.56 225 LEU A O 1
ATOM 1820 N N . ILE A 1 226 ? 3.803 3.174 -8.628 1.00 98.62 226 ILE A N 1
ATOM 1821 C CA . ILE A 1 226 ? 4.924 2.242 -8.859 1.00 98.62 226 ILE A CA 1
ATOM 1822 C C . ILE A 1 226 ? 4.396 0.899 -9.382 1.00 98.62 226 ILE A C 1
ATOM 1824 O O . ILE A 1 226 ? 4.862 0.387 -10.405 1.00 98.62 226 ILE A O 1
ATOM 1828 N N . TRP A 1 227 ? 3.358 0.355 -8.740 1.00 98.38 227 TRP A N 1
ATOM 1829 C CA . TRP A 1 227 ? 2.697 -0.871 -9.191 1.00 98.38 227 TRP A CA 1
ATOM 1830 C C . TRP A 1 227 ? 2.123 -0.750 -10.612 1.00 98.38 227 TRP A C 1
ATOM 1832 O O . TRP A 1 227 ? 2.314 -1.644 -11.442 1.00 98.38 227 TRP A O 1
ATOM 1842 N N . LYS A 1 228 ? 1.456 0.366 -10.934 1.00 97.81 228 LYS A N 1
ATOM 1843 C CA . LYS A 1 228 ? 0.927 0.626 -12.282 1.00 97.81 228 LYS A CA 1
ATOM 1844 C C . LYS A 1 228 ? 2.033 0.710 -13.334 1.00 97.81 228 LYS A C 1
ATOM 1846 O O . LYS A 1 228 ? 1.864 0.153 -14.419 1.00 97.81 228 LYS A O 1
ATOM 1851 N N . LEU A 1 229 ? 3.146 1.381 -13.038 1.00 97.38 229 LEU A N 1
ATOM 1852 C CA . LEU A 1 229 ? 4.294 1.471 -13.944 1.00 97.38 229 LEU A CA 1
ATOM 1853 C C . LEU A 1 229 ? 4.898 0.088 -14.202 1.00 97.38 229 LEU A C 1
ATOM 1855 O O . LEU A 1 229 ? 5.098 -0.283 -15.359 1.00 97.38 229 LEU A O 1
ATOM 1859 N N . ARG A 1 230 ? 5.075 -0.725 -13.152 1.00 96.25 230 ARG A N 1
ATOM 1860 C CA . ARG A 1 230 ? 5.496 -2.125 -13.299 1.00 96.25 230 ARG A CA 1
ATOM 1861 C C . ARG A 1 230 ? 4.534 -2.912 -14.184 1.00 96.25 230 ARG A C 1
ATOM 1863 O O . ARG A 1 230 ? 4.991 -3.639 -15.060 1.00 96.25 230 ARG A O 1
ATOM 1870 N N . ASN A 1 231 ? 3.221 -2.793 -13.985 1.00 96.38 231 ASN A N 1
ATOM 1871 C CA . ASN A 1 231 ? 2.245 -3.541 -14.786 1.00 96.38 231 ASN A CA 1
ATOM 1872 C C . ASN A 1 231 ? 2.228 -3.108 -16.248 1.00 96.38 231 ASN A C 1
ATOM 1874 O O . ASN A 1 231 ? 2.120 -3.957 -17.126 1.00 96.38 231 ASN A O 1
ATOM 1878 N N . ASN A 1 232 ? 2.387 -1.816 -16.521 1.00 95.75 232 ASN A N 1
ATOM 1879 C CA . ASN A 1 232 ? 2.537 -1.345 -17.891 1.00 95.75 232 ASN A CA 1
ATOM 1880 C C . ASN A 1 232 ? 3.716 -2.027 -18.588 1.00 95.75 232 ASN A C 1
ATOM 1882 O O . ASN A 1 232 ? 3.556 -2.478 -19.717 1.00 95.75 232 ASN A O 1
ATOM 1886 N N . ARG A 1 233 ? 4.845 -2.171 -17.890 1.00 93.75 233 ARG A N 1
ATOM 1887 C CA . ARG A 1 233 ? 6.028 -2.850 -18.418 1.00 93.75 233 ARG A CA 1
ATOM 1888 C C . ARG A 1 233 ? 5.836 -4.357 -18.583 1.00 93.75 233 ARG A C 1
ATOM 1890 O O . ARG A 1 233 ? 6.049 -4.903 -19.654 1.00 93.75 233 ARG A O 1
ATOM 1897 N N . VAL A 1 234 ? 5.450 -5.042 -17.508 1.00 93.81 234 VAL A N 1
ATOM 1898 C CA . VAL A 1 234 ? 5.484 -6.515 -17.441 1.00 93.81 234 VAL A CA 1
ATOM 1899 C C . VAL A 1 234 ? 4.236 -7.164 -18.043 1.00 93.81 234 VAL A C 1
ATOM 1901 O O . VAL A 1 234 ? 4.319 -8.258 -18.594 1.00 93.81 234 VAL A O 1
ATOM 1904 N N . ILE A 1 235 ? 3.075 -6.518 -17.922 1.00 93.75 235 ILE A N 1
ATOM 1905 C CA . ILE A 1 235 ? 1.782 -7.083 -18.337 1.00 93.75 235 ILE A CA 1
ATOM 1906 C C . ILE A 1 235 ? 1.326 -6.497 -19.670 1.00 93.75 235 ILE A C 1
ATOM 1908 O O . ILE A 1 235 ? 0.905 -7.250 -20.541 1.00 93.75 235 ILE A O 1
ATOM 1912 N N . ASN A 1 236 ? 1.442 -5.178 -19.846 1.00 94.19 236 ASN A N 1
ATOM 1913 C CA . ASN A 1 236 ? 0.950 -4.493 -21.047 1.00 94.19 236 ASN A CA 1
ATOM 1914 C C . ASN A 1 236 ? 2.025 -4.321 -22.135 1.00 94.19 236 ASN A C 1
ATOM 1916 O O . ASN A 1 236 ? 1.766 -3.644 -23.125 1.00 94.19 236 ASN A O 1
ATOM 1920 N N . GLY A 1 237 ? 3.230 -4.869 -21.936 1.00 89.56 237 GLY A N 1
ATOM 1921 C CA . GLY A 1 237 ? 4.316 -4.834 -22.920 1.00 89.56 237 GLY A CA 1
ATOM 1922 C C . GLY A 1 237 ? 4.856 -3.438 -23.244 1.00 89.56 237 GLY A C 1
ATOM 1923 O O . GLY A 1 237 ? 5.502 -3.260 -24.272 1.00 89.56 237 GLY A O 1
ATOM 1924 N N . LYS A 1 238 ? 4.592 -2.429 -22.404 1.00 92.00 238 LYS A N 1
ATOM 1925 C CA . LYS A 1 238 ? 5.151 -1.085 -22.596 1.00 92.00 238 LYS A CA 1
ATOM 1926 C C . LYS A 1 238 ? 6.640 -1.071 -22.239 1.00 92.00 238 LYS A C 1
ATOM 1928 O O . LYS A 1 238 ? 7.095 -1.834 -21.390 1.00 92.00 238 LYS A O 1
ATOM 1933 N N . GLY A 1 239 ? 7.396 -0.169 -22.860 1.00 90.38 239 GLY A N 1
ATOM 1934 C CA . GLY A 1 239 ? 8.792 0.075 -22.496 1.00 90.38 239 GLY A CA 1
ATOM 1935 C C . GLY A 1 239 ? 8.953 0.649 -21.084 1.00 90.38 239 GLY A C 1
ATOM 1936 O O . GLY A 1 239 ? 7.983 0.871 -20.350 1.00 90.38 239 GLY A O 1
ATOM 1937 N N . PHE A 1 240 ? 10.201 0.904 -20.695 1.00 90.81 240 PHE A N 1
ATOM 1938 C CA . PHE A 1 240 ? 10.480 1.632 -19.461 1.00 90.81 240 PHE A CA 1
ATOM 1939 C C . PHE A 1 240 ? 9.960 3.072 -19.563 1.00 90.81 240 PHE A C 1
ATOM 1941 O O . PHE A 1 240 ? 10.136 3.699 -20.610 1.00 90.81 240 PHE A O 1
ATOM 1948 N N . PRO A 1 241 ? 9.325 3.601 -18.503 1.00 93.06 241 PRO A N 1
ATOM 1949 C CA . PRO A 1 241 ? 8.879 4.983 -18.511 1.00 93.06 241 PRO A CA 1
ATOM 1950 C C . PRO A 1 241 ? 10.091 5.919 -18.487 1.00 93.06 241 PRO A C 1
ATOM 1952 O O . PRO A 1 241 ? 11.087 5.640 -17.818 1.00 93.06 241 PRO A O 1
ATOM 1955 N N . SER A 1 242 ? 9.993 7.043 -19.192 1.00 94.50 242 SER A N 1
ATOM 1956 C CA . SER A 1 242 ? 10.998 8.109 -19.082 1.00 94.50 242 SER A CA 1
ATOM 1957 C C . SER A 1 242 ? 10.866 8.851 -17.748 1.00 94.50 242 SER A C 1
ATOM 1959 O O . SER A 1 242 ? 9.783 8.898 -17.162 1.00 94.50 242 SER A O 1
ATOM 1961 N N . THR A 1 243 ? 11.932 9.517 -17.298 1.00 93.69 243 THR A N 1
ATOM 1962 C CA . THR A 1 243 ? 11.899 10.371 -16.095 1.00 93.69 243 THR A CA 1
ATOM 1963 C C . THR A 1 243 ? 10.794 11.427 -16.172 1.00 93.69 243 THR A C 1
ATOM 1965 O O . THR A 1 243 ? 10.071 11.642 -15.202 1.00 93.69 243 THR A O 1
ATOM 1968 N N . ARG A 1 244 ? 10.590 12.032 -17.353 1.00 95.06 244 ARG A N 1
ATOM 1969 C CA . ARG A 1 244 ? 9.518 13.012 -17.590 1.00 95.06 244 ARG A CA 1
ATOM 1970 C C . ARG A 1 244 ? 8.126 12.390 -17.475 1.00 95.06 244 ARG A C 1
ATOM 1972 O O . ARG A 1 244 ? 7.228 13.003 -16.911 1.00 95.06 244 ARG A O 1
ATOM 1979 N N . GLU A 1 245 ? 7.937 11.175 -17.989 1.00 95.31 245 GLU A N 1
ATOM 1980 C CA . GLU A 1 245 ? 6.669 10.451 -17.851 1.00 95.31 245 GLU A CA 1
ATOM 1981 C C . GLU A 1 245 ? 6.366 10.112 -16.387 1.00 95.31 245 GLU A C 1
ATOM 1983 O O . GLU A 1 245 ? 5.218 10.238 -15.964 1.00 95.31 245 GLU A O 1
ATOM 1988 N N . ILE A 1 246 ? 7.376 9.690 -15.618 1.00 96.38 246 ILE A N 1
ATOM 1989 C CA . ILE A 1 246 ? 7.233 9.413 -14.182 1.00 96.38 246 ILE A CA 1
ATOM 1990 C C . ILE A 1 246 ? 6.806 10.686 -13.449 1.00 96.38 246 ILE A C 1
ATOM 1992 O O . ILE A 1 246 ? 5.795 10.667 -12.750 1.00 96.38 246 ILE A O 1
ATOM 1996 N N . TYR A 1 247 ? 7.531 11.787 -1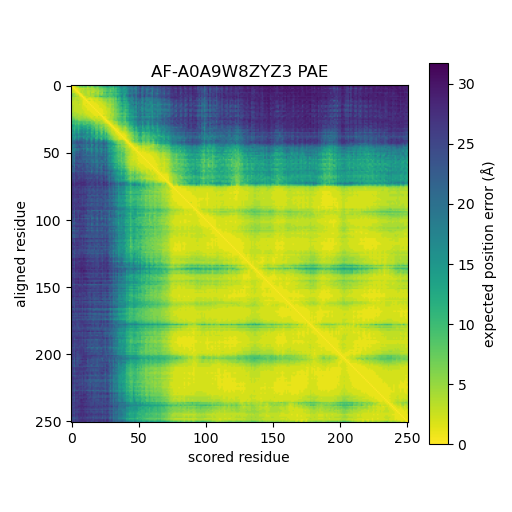3.667 1.00 96.38 247 TYR A N 1
ATOM 1997 C CA . TYR A 1 247 ? 7.252 13.087 -13.060 1.00 96.38 247 TYR A CA 1
ATOM 1998 C C . TYR A 1 247 ? 5.820 13.556 -13.352 1.00 96.38 247 TYR A C 1
ATOM 2000 O O . TYR A 1 247 ? 5.053 13.818 -12.429 1.00 96.38 247 TYR A O 1
ATOM 2008 N N . ASN A 1 248 ? 5.417 13.554 -14.626 1.00 95.81 248 ASN A N 1
ATOM 2009 C CA . ASN A 1 248 ? 4.087 13.999 -15.056 1.00 95.81 248 ASN A CA 1
ATOM 2010 C C . ASN A 1 248 ? 2.933 13.136 -14.526 1.00 95.81 248 ASN A C 1
ATOM 2012 O O . ASN A 1 248 ? 1.798 13.590 -14.519 1.00 95.81 248 ASN A O 1
ATOM 2016 N N . LYS A 1 249 ? 3.183 11.868 -14.180 1.00 95.88 249 LYS A N 1
ATOM 2017 C CA . LYS A 1 249 ? 2.157 10.989 -13.596 1.00 95.88 249 LYS A CA 1
ATOM 2018 C C . LYS A 1 249 ? 2.050 11.118 -12.083 1.00 95.88 249 LYS A C 1
ATOM 2020 O O . LYS A 1 249 ? 1.087 10.598 -11.520 1.00 95.88 249 LYS A O 1
ATOM 2025 N N . TRP A 1 250 ? 3.083 11.657 -11.444 1.00 96.94 250 TRP A N 1
ATOM 2026 C CA . TRP A 1 250 ? 3.150 11.788 -9.998 1.00 96.94 250 TRP A CA 1
ATOM 2027 C C . TRP A 1 250 ? 2.546 13.112 -9.512 1.00 96.94 250 TRP A C 1
ATOM 2029 O O . TRP A 1 250 ? 1.853 13.099 -8.496 1.00 96.94 250 TRP A O 1
ATOM 2039 N N . TYR A 1 251 ? 2.780 14.209 -10.243 1.00 90.00 251 TYR A N 1
ATOM 2040 C CA . TYR A 1 251 ? 2.091 15.497 -10.060 1.00 90.00 251 TYR A CA 1
ATOM 2041 C C . TYR A 1 251 ? 0.654 15.459 -10.588 1.00 90.00 251 TYR A C 1
ATOM 2043 O O . TYR A 1 251 ? -0.201 16.132 -9.967 1.00 90.00 251 TYR A O 1
#

Nearest PDB structures (foldseek):
  8uw3-assembly1_A  TM=3.482E-01  e=1.478E+00  Homo sapiens
  8rd8-assembly1_PO  TM=3.042E-01  e=2.780E+00  Psychrobacter urativorans

Sequence (251 aa):
MKWVKGHVGIEGNEEADKLADEGREKDEPDIINVTIPDHLQITGAKLNKMTQALAYKAIQTKKMCTKKYQEAMNRRATKYNMNEARRGAKKLSGKTPLEARIWRALRHKNLSRQIRYFLWMIAHNGYKVGRYWSNIPDCANREFCHFCKVTESMEHILTTCRGPGMEEIWSLCEDLWRGKKTEWIRPKLGEILTCGLANLKDSSGKNQKGDSRLYQIVVSESAHLIWKLRNNRVINGKGFPSTREIYNKWY

Mean predicted aligned error: 10.33 Å

Radius of gyration: 29.08 Å; Cα contacts (8 Å, |Δi|>4): 269; chains: 1; bounding box: 70×52×77 Å

pLDDT: mean 92.21, std 6.78, range [48.28, 98.75]

InterPro domains:
  IPR002156 Ribonuclease H domain [PS50879] (1-25)
  IPR012337 Ribonuclease H-like superfamily [SSF53098] (2-26)
  IPR036397 Ribonuclease H superfamily [G3DSA:3.30.420.10] (1-39)

Organism: NCBI:txid40482

Solvent-accessible surface area (backbone atoms only — not comparable to full-atom values): 14550 Å² total; per-residue (Å²): 139,83,90,75,78,80,93,72,81,49,64,76,56,52,54,50,50,50,54,50,52,57,60,68,70,46,94,62,80,82,86,72,84,79,72,74,54,72,92,73,59,77,79,84,77,62,69,96,75,58,43,74,68,57,52,49,51,52,52,48,57,58,45,59,72,34,68,71,44,47,56,69,63,64,43,64,61,28,54,51,42,50,52,38,19,32,53,21,25,24,73,37,45,76,43,72,65,56,67,72,56,46,63,53,26,44,63,29,86,79,49,53,75,68,49,28,51,50,47,50,32,57,41,57,61,65,67,93,50,6,74,65,25,59,82,35,88,99,36,38,78,60,13,36,34,90,71,72,71,42,76,33,41,74,53,40,53,63,59,67,41,84,45,85,51,37,56,59,53,53,48,52,52,50,59,70,39,60,90,54,77,43,82,78,74,84,60,49,62,14,29,53,55,21,26,58,58,39,49,35,43,28,95,87,65,49,74,35,67,66,61,16,52,49,48,27,37,52,51,48,52,50,47,50,47,35,51,50,56,50,40,37,34,76,72,67,70,41,71,83,69,50,74,67,56,51,51,66,70,72,112